Protein AF-A0A014KXH2-F1 (afdb_monomer)

Radius of gyration: 29.81 Å; Cα contacts (8 Å, |Δi|>4): 129; chains: 1; bounding box: 100×45×82 Å

Mean predicted aligned error: 12.91 Å

pLDDT: mean 76.02, std 17.18, range [39.69, 95.88]

Secondary structure (DSSP, 8-state):
-TTSTTGGG--HHHHHHHTT--HHHHHHH-SSHHHHHHHHHHHHHHHHHHHHHHHHHTTTTS-HHHHHHHHHHHHHHHHHHHTHHHHHHSS--HHHHHHHHHHHIIIIIHHHHHHHHHHHHTTS--S-HHHHHHHHHHHHHHHHTSSHHHHTT--HHHHHHHHHHHHHHHHHHHHHHHHHHHHHHHTSPPPPPTTSTTSSSSSS-----

Nearest PDB structures (foldseek):
  6hs0-assembly1_A  TM=7.723E-01  e=7.340E-03  Mycobacterium tuberculosis H37Rv
  5d1r-assembly1_B  TM=6.710E-01  e=1.028E-02  Mycobacterium tuberculosis CDC1551
  4x1e-assembly1_B  TM=5.581E-01  e=1.438E-02  Escherichia coli CFT073
  3lwj-assembly1_A-2  TM=6.416E-01  e=2.560E-02  Syntrophomonas wolfei subsp. wolfei str. Goettingen G311
  6mj1-assembly1_A-2  TM=6.405E-01  e=5.264E-02  Bacillus subtilis subsp. subtilis str. 168

Foldseek 3Di:
DCQPPPNVPCDLVNVCVVVVHDSVVVCVVAVDPVSVVLVVVVVLLVVLLVQLVVQLVVCVPPQLLVSLLSSLLSLVVSCVVSNLLCLCQDPDDPVVNVSSVVSCCVRRLVVQLVSLVVCVVVLQFPDDSVVLSVQLVVQLVDLSNDCVCVVVVHDPSRSSSVSSCVSSVVGRVVSVVVVVVVVVVVPDDDDPDPPPPPPPPPPPDDDDD

Structure (mmCIF, N/CA/C/O backbone):
data_AF-A0A014KXH2-F1
#
_entry.id   AF-A0A014KXH2-F1
#
loop_
_atom_site.group_PDB
_atom_site.id
_atom_site.type_symbol
_atom_site.label_atom_id
_atom_site.label_alt_id
_atom_site.label_comp_id
_atom_site.label_asym_id
_atom_site.label_entity_id
_atom_site.label_seq_id
_atom_site.pdbx_PDB_ins_code
_atom_site.Cartn_x
_atom_site.Cartn_y
_atom_site.Cartn_z
_atom_site.occupancy
_atom_site.B_iso_or_equiv
_atom_site.auth_seq_id
_atom_site.auth_comp_id
_atom_site.auth_asym_id
_atom_site.auth_atom_id
_atom_site.pdbx_PDB_model_num
ATOM 1 N N . MET A 1 1 ? -6.967 11.312 12.713 1.00 46.06 1 MET A N 1
ATOM 2 C CA . MET A 1 1 ? -7.347 11.457 14.136 1.00 46.06 1 MET A CA 1
ATOM 3 C C . MET A 1 1 ? -7.180 10.152 14.926 1.00 46.06 1 MET A C 1
ATOM 5 O O . MET A 1 1 ? -6.508 10.192 15.941 1.00 46.06 1 MET A O 1
ATOM 9 N N . PHE A 1 2 ? -7.653 8.987 14.449 1.00 47.97 2 PHE A N 1
ATOM 10 C CA . PHE A 1 2 ? -7.522 7.696 15.170 1.00 47.97 2 PHE A CA 1
ATOM 11 C C . PHE A 1 2 ? -6.157 6.988 15.096 1.00 47.97 2 PHE A C 1
ATOM 13 O O . PHE A 1 2 ? -5.882 6.136 15.932 1.00 47.97 2 PHE A O 1
ATOM 20 N N . LEU A 1 3 ? -5.304 7.321 14.124 1.00 51.16 3 LEU A N 1
ATOM 21 C CA . LEU A 1 3 ? -4.047 6.600 13.847 1.00 51.16 3 LEU A CA 1
ATOM 22 C C . LEU A 1 3 ? -2.796 7.483 13.970 1.00 51.16 3 LEU A C 1
ATOM 24 O O . LEU A 1 3 ? -1.710 7.103 13.548 1.00 51.16 3 LEU A O 1
ATOM 28 N N . ALA A 1 4 ? -2.946 8.676 14.551 1.00 44.00 4 ALA A N 1
ATOM 29 C CA . ALA A 1 4 ? -1.809 9.537 14.852 1.00 44.00 4 ALA A CA 1
ATOM 30 C C . ALA A 1 4 ? -0.936 8.909 15.962 1.00 44.00 4 ALA A C 1
ATOM 32 O O . ALA A 1 4 ? -1.464 8.164 16.799 1.00 44.00 4 ALA A O 1
ATOM 33 N N . PRO A 1 5 ? 0.374 9.221 16.014 1.00 39.69 5 PRO A N 1
ATOM 34 C CA . PRO A 1 5 ? 1.250 8.759 17.087 1.00 39.69 5 PRO A CA 1
ATOM 35 C C . PRO A 1 5 ? 0.636 9.086 18.459 1.00 39.69 5 PRO A C 1
ATOM 37 O O . PRO A 1 5 ? 0.353 10.245 18.751 1.00 39.69 5 PRO A O 1
ATOM 40 N N . GLY A 1 6 ? 0.382 8.064 19.287 1.00 44.19 6 GLY A N 1
ATOM 41 C CA . GLY A 1 6 ? -0.255 8.223 20.607 1.00 44.19 6 GLY A CA 1
ATOM 42 C C . GLY A 1 6 ? -1.741 7.833 20.704 1.00 44.19 6 GLY A C 1
ATOM 43 O O . GLY A 1 6 ? -2.348 8.022 21.759 1.00 44.19 6 GLY A O 1
ATOM 44 N N . SER A 1 7 ? -2.327 7.222 19.666 1.00 48.81 7 SER A N 1
ATOM 45 C CA . SER A 1 7 ? -3.720 6.722 19.637 1.00 48.81 7 SER A CA 1
ATOM 46 C C . SER A 1 7 ? -4.078 5.642 20.672 1.00 48.81 7 SER A C 1
ATOM 48 O O . SER A 1 7 ? -5.254 5.300 20.839 1.00 48.81 7 SER A O 1
ATOM 50 N N . GLY A 1 8 ? -3.107 5.179 21.468 1.00 52.00 8 GLY A N 1
ATOM 51 C CA . GLY A 1 8 ? -3.364 4.437 22.706 1.00 52.00 8 GLY A CA 1
ATOM 52 C C . GLY A 1 8 ? -4.300 5.166 23.687 1.00 52.00 8 GLY A C 1
ATOM 53 O O . GLY A 1 8 ? -4.821 4.536 24.599 1.00 52.00 8 GLY A O 1
ATOM 54 N N . ARG A 1 9 ? -4.564 6.466 23.482 1.00 53.38 9 ARG A N 1
ATOM 55 C CA . ARG A 1 9 ? -5.405 7.300 24.351 1.00 53.38 9 ARG A CA 1
ATOM 56 C C . ARG A 1 9 ? -6.873 7.469 23.952 1.00 53.38 9 ARG A C 1
ATOM 58 O O . ARG A 1 9 ? -7.610 8.011 24.763 1.00 53.38 9 ARG A O 1
ATOM 65 N N . VAL A 1 10 ? -7.326 7.027 22.773 1.00 61.50 10 VAL A N 1
ATOM 66 C CA . VAL A 1 10 ? -8.753 7.182 22.412 1.00 61.50 10 VAL A CA 1
ATOM 67 C C . VAL A 1 10 ? -9.554 6.003 22.962 1.00 61.50 10 VAL A C 1
ATOM 69 O O . VAL A 1 10 ? -9.369 4.859 22.527 1.00 61.50 10 VAL A O 1
ATOM 72 N N . SER A 1 11 ? -10.405 6.264 23.954 1.00 75.88 11 SER A N 1
ATOM 73 C CA . SER A 1 11 ? -11.300 5.262 24.535 1.00 75.88 11 SER A CA 1
ATOM 74 C C . SER A 1 11 ? -12.614 5.156 23.750 1.00 75.88 11 SER A C 1
ATOM 76 O O . SER A 1 11 ? -12.989 6.050 22.992 1.00 75.88 11 SER A O 1
ATOM 78 N N . MET A 1 12 ? -13.354 4.064 23.955 1.00 80.94 12 MET A N 1
ATOM 79 C CA . MET A 1 12 ? -14.714 3.930 23.411 1.00 80.94 12 MET A CA 1
ATOM 80 C C . MET A 1 12 ? -15.672 4.994 23.979 1.00 80.94 12 MET A C 1
ATOM 82 O O . MET A 1 12 ? -16.670 5.314 23.339 1.00 80.94 12 MET A O 1
ATOM 86 N N . ASP A 1 13 ? -15.373 5.543 25.161 1.00 80.31 13 ASP A N 1
ATOM 87 C CA . ASP A 1 13 ? -16.153 6.623 25.776 1.00 80.31 13 ASP A CA 1
ATOM 88 C C . ASP A 1 13 ? -15.889 7.971 25.095 1.00 80.31 13 ASP A C 1
ATOM 90 O O . ASP A 1 13 ? -16.823 8.734 24.847 1.00 80.31 13 ASP A O 1
ATOM 94 N N . ASP A 1 14 ? -14.637 8.237 24.714 1.00 78.94 14 ASP A N 1
ATOM 95 C CA . ASP A 1 14 ? -14.284 9.422 23.925 1.00 78.94 14 ASP A CA 1
ATOM 96 C C . ASP A 1 14 ? -14.964 9.394 22.562 1.00 78.94 14 ASP A C 1
ATOM 98 O O . ASP A 1 14 ? -15.549 10.389 22.142 1.00 78.94 14 ASP A O 1
ATOM 102 N N . LEU A 1 15 ? -14.971 8.224 21.924 1.00 78.12 15 LEU A N 1
ATOM 103 C CA . LEU A 1 15 ? -15.638 8.013 20.647 1.00 78.12 15 LEU A CA 1
ATOM 104 C C . LEU A 1 15 ? -17.156 8.221 20.739 1.00 78.12 15 LEU A C 1
ATOM 106 O O . LEU A 1 15 ? -17.743 8.876 19.883 1.00 78.12 15 LEU A O 1
ATOM 110 N N . ALA A 1 16 ? -17.799 7.678 21.775 1.00 84.38 16 ALA A N 1
ATOM 111 C CA . ALA A 1 16 ? -19.227 7.866 22.023 1.00 84.38 16 ALA A CA 1
ATOM 112 C C . ALA A 1 16 ? -19.581 9.354 22.163 1.00 84.38 16 ALA A C 1
ATOM 114 O O . ALA A 1 16 ? -20.515 9.843 21.526 1.00 84.38 16 ALA A O 1
ATOM 115 N N . ARG A 1 17 ? -18.777 10.083 22.942 1.00 82.81 17 ARG A N 1
ATOM 116 C CA . ARG A 1 17 ? -18.925 11.523 23.157 1.00 82.81 17 ARG A CA 1
ATOM 117 C C . ARG A 1 17 ? -18.720 12.330 21.876 1.00 82.81 17 ARG A C 1
ATOM 119 O O . ARG A 1 17 ? -19.510 13.227 21.609 1.00 82.81 17 ARG A O 1
ATOM 126 N N . GLU A 1 18 ? -17.701 12.007 21.086 1.00 80.88 18 GLU A N 1
ATOM 127 C CA . GLU A 1 18 ? -17.395 12.705 19.832 1.00 80.88 18 GLU A CA 1
ATOM 128 C C . GLU A 1 18 ? -18.460 12.462 18.753 1.00 80.88 18 GLU A C 1
ATOM 130 O O . GLU A 1 18 ? -18.856 13.388 18.050 1.00 80.88 18 GLU A O 1
ATOM 135 N N . LEU A 1 19 ? -18.982 11.236 18.659 1.00 82.50 19 LEU A N 1
ATOM 136 C CA . LEU A 1 19 ? -20.034 10.877 17.703 1.00 82.50 19 LEU A CA 1
ATOM 137 C C . LEU A 1 19 ? -21.444 11.291 18.158 1.00 82.50 19 LEU A C 1
ATOM 139 O O . LEU A 1 19 ? -22.401 11.089 17.411 1.00 82.50 19 LEU A O 1
ATOM 143 N N . GLY A 1 20 ? -21.604 11.808 19.383 1.00 84.44 20 GLY A N 1
ATOM 144 C CA . GLY A 1 20 ? -22.918 12.081 19.974 1.00 84.44 20 GLY A CA 1
ATOM 145 C C . GLY A 1 20 ? -23.780 10.821 20.136 1.00 84.44 20 GLY A C 1
ATOM 146 O O . GLY A 1 20 ? -25.007 10.892 20.098 1.00 84.44 20 GLY A O 1
ATOM 147 N N . MET A 1 21 ? -23.150 9.651 20.279 1.00 86.88 21 MET A N 1
ATOM 148 C CA . MET A 1 21 ? -23.813 8.349 20.368 1.00 86.88 21 MET A CA 1
ATOM 149 C C . MET A 1 21 ? -23.637 7.726 21.750 1.00 86.88 21 MET A C 1
ATOM 151 O O . MET A 1 21 ? -22.673 7.987 22.460 1.00 86.88 21 MET A O 1
ATOM 155 N N . SER A 1 22 ? -24.542 6.820 22.127 1.00 88.06 22 SER A N 1
ATOM 156 C CA . SER A 1 22 ? -24.307 5.983 23.304 1.00 88.06 22 SER A CA 1
ATOM 157 C C . SER A 1 22 ? -23.231 4.930 23.013 1.00 88.06 22 SER A C 1
ATOM 159 O O . SER A 1 22 ? -23.184 4.360 21.919 1.00 88.06 22 SER A O 1
ATOM 161 N N . LYS A 1 23 ? -22.427 4.578 24.021 1.00 84.12 23 LYS A N 1
ATOM 162 C CA . LYS A 1 23 ? -21.453 3.475 23.933 1.00 84.12 23 LYS A CA 1
ATOM 163 C C . LYS A 1 23 ? -22.113 2.152 23.512 1.00 84.12 23 LYS A C 1
ATOM 165 O O . LYS A 1 23 ? -21.554 1.398 22.723 1.00 84.12 23 LYS A O 1
ATOM 170 N N . LYS A 1 24 ? -23.345 1.904 23.981 1.00 87.00 24 LYS A N 1
ATOM 171 C CA . LYS A 1 24 ? -24.164 0.734 23.611 1.00 87.00 24 LYS A CA 1
ATOM 172 C C . LYS A 1 24 ? -24.476 0.698 22.113 1.00 87.00 24 LYS A C 1
ATOM 174 O O . LYS A 1 24 ? -24.472 -0.376 21.521 1.00 87.00 24 LYS A O 1
ATOM 179 N N . THR A 1 25 ? -24.730 1.855 21.500 1.00 88.06 25 THR A N 1
ATOM 180 C CA . THR A 1 25 ? -24.950 1.959 20.052 1.00 88.06 25 THR A CA 1
ATOM 181 C C . THR A 1 25 ? -23.706 1.518 19.294 1.00 88.06 25 THR A C 1
ATOM 183 O O . THR A 1 25 ? -23.824 0.730 18.365 1.00 88.06 25 THR A O 1
ATOM 186 N N . ILE A 1 26 ? -22.522 1.965 19.720 1.00 85.44 26 ILE A N 1
ATOM 187 C CA . ILE A 1 26 ? -21.254 1.603 19.074 1.00 85.44 26 ILE A CA 1
ATOM 188 C C . ILE A 1 26 ? -20.988 0.101 19.222 1.00 85.44 26 ILE A C 1
ATOM 190 O O . ILE A 1 26 ? -20.741 -0.563 18.220 1.00 85.44 26 ILE A O 1
ATOM 194 N N . TYR A 1 27 ? -21.142 -0.454 20.430 1.00 88.25 27 TYR A N 1
ATOM 195 C CA . TYR A 1 27 ? -20.944 -1.889 20.672 1.00 88.25 27 TYR A CA 1
ATOM 196 C C . TYR A 1 27 ? -21.907 -2.801 19.907 1.00 88.25 27 TYR A C 1
ATOM 198 O O . TYR A 1 27 ? -21.587 -3.960 19.662 1.00 88.25 27 TYR A O 1
ATOM 206 N N . ARG A 1 28 ? -23.077 -2.293 19.497 1.00 88.88 28 ARG A N 1
ATOM 207 C CA . ARG A 1 28 ? -24.005 -3.042 18.638 1.00 88.88 28 ARG A CA 1
ATOM 208 C C . ARG A 1 28 ? -23.426 -3.301 17.244 1.00 88.88 28 ARG A C 1
ATOM 210 O O . ARG A 1 28 ? -23.772 -4.307 16.639 1.00 88.88 28 ARG A O 1
ATOM 217 N N . TYR A 1 29 ? -22.600 -2.388 16.735 1.00 87.50 29 TYR A N 1
ATOM 218 C CA . TYR A 1 29 ? -21.965 -2.513 15.419 1.00 87.50 29 TYR A CA 1
ATOM 219 C C . TYR A 1 29 ? -20.546 -3.076 15.508 1.00 87.50 29 TYR A C 1
ATOM 221 O O . TYR A 1 29 ? -20.130 -3.813 14.621 1.00 87.50 29 TYR A O 1
ATOM 229 N N . PHE A 1 30 ? -19.822 -2.749 16.578 1.00 89.50 30 PHE A N 1
ATOM 230 C CA . PHE A 1 30 ? -18.430 -3.133 16.778 1.00 89.50 30 PHE A CA 1
ATOM 231 C C . PHE A 1 30 ? -18.259 -3.706 18.186 1.00 89.50 30 PHE A C 1
ATOM 233 O O . PHE A 1 30 ? -18.171 -2.930 19.141 1.00 89.50 30 PHE A O 1
ATOM 240 N N . PRO A 1 31 ? -18.246 -5.042 18.347 1.00 85.31 31 PRO A N 1
ATOM 241 C CA . PRO A 1 31 ? -18.253 -5.686 19.663 1.00 85.31 31 PRO A CA 1
ATOM 242 C C . PRO A 1 31 ? -17.038 -5.319 20.525 1.00 85.31 31 PRO A C 1
ATOM 244 O O . PRO A 1 31 ? -17.115 -5.355 21.752 1.00 85.31 31 PRO A O 1
ATOM 247 N N . ASP A 1 32 ? -15.938 -4.905 19.900 1.00 84.31 32 ASP A N 1
ATOM 248 C CA . ASP A 1 32 ? -14.725 -4.463 20.574 1.00 84.31 32 ASP A CA 1
ATOM 249 C C . ASP A 1 32 ? -14.001 -3.346 19.796 1.00 84.31 32 ASP A C 1
ATOM 251 O O . ASP A 1 32 ? -14.309 -3.034 18.641 1.00 84.31 32 ASP A O 1
ATOM 255 N N . LYS A 1 33 ? -13.015 -2.720 20.449 1.00 79.56 33 LYS A N 1
ATOM 256 C CA . LYS A 1 33 ? -12.218 -1.632 19.863 1.00 79.56 33 LYS A CA 1
ATOM 257 C C . LYS A 1 33 ? -11.422 -2.096 18.635 1.00 79.56 33 LYS A C 1
ATOM 259 O O . LYS A 1 33 ? -11.199 -1.289 17.735 1.00 79.56 33 LYS A O 1
ATOM 264 N N . HIS A 1 34 ? -11.001 -3.359 18.580 1.00 82.94 34 HIS A N 1
ATOM 265 C CA . HIS A 1 34 ? -10.248 -3.900 17.448 1.00 82.94 34 HIS A CA 1
ATOM 266 C C . HIS A 1 34 ? -11.105 -4.002 16.200 1.00 82.94 34 HIS A C 1
ATOM 268 O O . HIS A 1 34 ? -10.674 -3.534 15.156 1.00 82.94 34 HIS A O 1
ATOM 274 N N . SER A 1 35 ? -12.319 -4.536 16.312 1.00 87.31 35 SER A N 1
ATOM 275 C CA . SER A 1 35 ? -13.274 -4.656 15.208 1.00 87.31 35 SER A CA 1
ATOM 276 C C . SER A 1 35 ? -13.609 -3.293 14.599 1.00 87.31 35 SER A C 1
ATOM 278 O O . SER A 1 35 ? -13.651 -3.147 13.379 1.00 87.31 35 SER A O 1
ATOM 280 N N . LEU A 1 36 ? -13.744 -2.262 15.439 1.00 87.25 36 LEU A N 1
ATOM 281 C CA . LEU A 1 36 ? -13.901 -0.886 14.984 1.00 87.25 36 LEU A CA 1
ATOM 282 C C . LEU A 1 36 ? -12.657 -0.387 14.235 1.00 87.25 36 LEU A C 1
ATOM 284 O O . LEU A 1 36 ? -12.776 0.170 13.146 1.00 87.25 36 LEU A O 1
ATOM 288 N N . LEU A 1 37 ? -11.467 -0.548 14.820 1.00 85.06 37 LEU A N 1
ATOM 289 C CA . LEU A 1 37 ? -10.221 -0.068 14.215 1.00 85.06 37 LEU A CA 1
ATOM 290 C C . LEU A 1 37 ? -9.906 -0.795 12.902 1.00 85.06 37 LEU A C 1
ATOM 292 O O . LEU A 1 37 ? -9.492 -0.143 11.948 1.00 85.06 37 LEU A O 1
ATOM 296 N N . ALA A 1 38 ? -10.158 -2.102 12.833 1.00 88.25 38 ALA A N 1
ATOM 297 C CA . ALA A 1 38 ? -10.046 -2.897 11.617 1.00 88.25 38 ALA A CA 1
ATOM 298 C C . ALA A 1 38 ? -10.999 -2.375 10.533 1.00 88.25 38 ALA A C 1
ATOM 300 O O . ALA A 1 38 ? -10.548 -2.075 9.435 1.00 88.25 38 ALA A O 1
ATOM 301 N N . ALA A 1 39 ? -12.272 -2.124 10.860 1.00 90.75 39 ALA A N 1
ATOM 302 C CA . ALA A 1 39 ? -13.231 -1.568 9.903 1.00 90.75 39 ALA A CA 1
ATOM 303 C C . ALA A 1 39 ? -12.843 -0.161 9.404 1.00 90.75 39 ALA A C 1
ATOM 305 O O . ALA A 1 39 ? -13.053 0.180 8.237 1.00 90.75 39 ALA A O 1
ATOM 306 N N . VAL A 1 40 ? -12.259 0.672 10.273 1.00 90.00 40 VAL A N 1
ATOM 307 C CA . VAL A 1 40 ? -11.713 1.979 9.877 1.00 90.00 40 VAL A CA 1
ATOM 308 C C . VAL A 1 40 ? -10.530 1.805 8.924 1.00 90.00 40 VAL A C 1
ATOM 310 O O . VAL A 1 40 ? -10.489 2.479 7.893 1.00 90.00 40 VAL A O 1
ATOM 313 N N . LEU A 1 41 ? -9.598 0.902 9.243 1.00 90.38 41 LEU A N 1
ATOM 314 C CA . LEU A 1 41 ? -8.460 0.582 8.383 1.00 90.38 41 LEU A CA 1
ATOM 315 C C . LEU A 1 41 ? -8.926 0.040 7.032 1.00 90.38 41 LEU A C 1
ATOM 317 O O . LEU A 1 41 ? -8.454 0.518 6.009 1.00 90.38 41 LEU A O 1
ATOM 321 N N . ASP A 1 42 ? -9.897 -0.870 7.000 1.00 94.06 42 ASP A N 1
ATOM 322 C CA . ASP A 1 42 ? -10.442 -1.431 5.760 1.00 94.06 42 ASP A CA 1
ATOM 323 C C . ASP A 1 42 ? -11.011 -0.343 4.856 1.00 94.06 42 ASP A C 1
ATOM 325 O O . ASP A 1 42 ? -10.688 -0.274 3.670 1.00 94.06 42 ASP A O 1
ATOM 329 N N . ARG A 1 43 ? -11.787 0.585 5.428 1.00 94.06 43 ARG A N 1
ATOM 330 C CA . ARG A 1 43 ? -12.302 1.739 4.685 1.00 94.06 43 ARG A CA 1
ATOM 331 C C . ARG A 1 43 ? -11.181 2.635 4.157 1.00 94.06 43 ARG A C 1
ATOM 333 O O . ARG A 1 43 ? -11.309 3.194 3.067 1.00 94.06 43 ARG A O 1
ATOM 340 N N . GLN A 1 44 ? -10.111 2.818 4.927 1.00 93.94 44 GLN A N 1
ATOM 341 C CA . GLN A 1 44 ? -8.955 3.597 4.496 1.00 93.94 44 GLN A CA 1
ATOM 342 C C . GLN A 1 44 ? -8.195 2.893 3.371 1.00 93.94 44 GLN A C 1
ATOM 344 O O . GLN A 1 44 ? -7.925 3.532 2.359 1.00 93.94 44 GLN A O 1
ATOM 349 N N . PHE A 1 45 ? -7.932 1.593 3.493 1.00 95.38 45 PHE A N 1
ATOM 350 C CA . PHE A 1 45 ? -7.299 0.789 2.449 1.00 95.38 45 PHE A CA 1
ATOM 351 C C . PHE A 1 45 ? -8.130 0.754 1.164 1.00 95.38 45 PHE A C 1
ATOM 353 O O . PHE A 1 45 ? -7.557 0.897 0.095 1.00 95.38 45 PHE A O 1
ATOM 360 N N . ALA A 1 46 ? -9.461 0.685 1.243 1.00 95.88 46 ALA A N 1
ATOM 361 C CA . ALA A 1 46 ? -10.330 0.794 0.066 1.00 95.88 46 ALA A CA 1
ATOM 362 C C . ALA A 1 46 ? -10.267 2.181 -0.614 1.00 95.88 46 ALA A C 1
ATOM 364 O O . ALA A 1 46 ? -10.610 2.341 -1.784 1.00 95.88 46 ALA A O 1
ATOM 365 N N . ALA A 1 47 ? -9.873 3.233 0.111 1.00 94.69 47 ALA A N 1
ATOM 366 C CA . ALA A 1 47 ? -9.571 4.527 -0.500 1.00 94.69 47 ALA A CA 1
ATOM 367 C C . ALA A 1 47 ? -8.168 4.546 -1.123 1.00 94.69 47 ALA A C 1
ATOM 369 O O . ALA A 1 47 ? -8.011 5.118 -2.195 1.00 94.69 47 ALA A O 1
ATOM 370 N N . VAL A 1 48 ? -7.184 3.909 -0.479 1.00 94.44 48 VAL A N 1
ATOM 371 C CA . VAL A 1 48 ? -5.832 3.739 -1.035 1.00 94.44 48 VAL A CA 1
ATOM 372 C C . VAL A 1 48 ? -5.888 2.979 -2.357 1.00 94.44 48 VAL A C 1
ATOM 374 O O . VAL A 1 48 ? -5.364 3.465 -3.348 1.00 94.44 48 VAL A O 1
ATOM 377 N N . GLU A 1 49 ? -6.578 1.842 -2.387 1.00 95.25 49 GLU A N 1
ATOM 378 C CA . GLU A 1 49 ? -6.751 0.990 -3.567 1.00 95.25 49 GLU A CA 1
ATOM 379 C C . GLU A 1 49 ? -7.271 1.786 -4.770 1.00 95.25 49 GLU A C 1
ATOM 381 O O . GLU A 1 49 ? -6.594 1.864 -5.790 1.00 95.25 49 GLU A O 1
ATOM 386 N N . ARG A 1 50 ? -8.372 2.531 -4.598 1.00 94.44 50 ARG A N 1
ATOM 387 C CA . ARG A 1 50 ? -8.920 3.410 -5.648 1.00 94.44 50 ARG A CA 1
ATOM 388 C C . ARG A 1 50 ? -7.945 4.493 -6.115 1.00 94.44 50 ARG A C 1
ATOM 390 O O . ARG A 1 50 ? -7.911 4.827 -7.296 1.00 94.44 50 ARG A O 1
ATOM 397 N N . THR A 1 51 ? -7.161 5.070 -5.204 1.00 93.19 51 THR A N 1
ATOM 398 C CA . THR A 1 51 ? -6.136 6.064 -5.565 1.00 93.19 51 THR A CA 1
ATOM 399 C C . THR A 1 51 ? -5.029 5.431 -6.407 1.00 93.19 51 THR A C 1
ATOM 401 O O . THR A 1 51 ? -4.565 6.042 -7.370 1.00 93.19 51 THR A O 1
ATOM 404 N N . LEU A 1 52 ? -4.606 4.212 -6.064 1.00 92.19 52 LEU A N 1
ATOM 405 C CA . LEU A 1 52 ? -3.570 3.489 -6.800 1.00 92.19 52 LEU A CA 1
ATOM 406 C C . LEU A 1 52 ? -4.059 3.019 -8.170 1.00 92.19 52 LEU A C 1
ATOM 408 O O . LEU A 1 52 ? -3.302 3.110 -9.135 1.00 92.19 52 LEU A O 1
ATOM 412 N N . GLU A 1 53 ? -5.312 2.583 -8.276 1.00 91.31 53 GLU A N 1
ATOM 413 C CA . GLU A 1 53 ? -5.960 2.260 -9.551 1.00 91.31 53 GLU A CA 1
ATOM 414 C C . GLU A 1 53 ? -5.987 3.478 -10.479 1.00 91.31 53 GLU A C 1
ATOM 416 O O . GLU A 1 53 ? -5.456 3.416 -11.587 1.00 91.31 53 GLU A O 1
ATOM 421 N N . ALA A 1 54 ? -6.471 4.626 -9.995 1.00 89.38 54 ALA A N 1
ATOM 422 C CA . ALA A 1 54 ? -6.486 5.863 -10.777 1.00 89.38 54 ALA A CA 1
ATOM 423 C C . ALA A 1 54 ? -5.068 6.312 -11.193 1.00 89.38 54 ALA A C 1
ATOM 425 O O . ALA A 1 54 ? -4.838 6.768 -12.316 1.00 89.38 54 ALA A O 1
ATOM 426 N N . ALA A 1 55 ? -4.076 6.161 -10.310 1.00 85.56 55 ALA A N 1
ATOM 427 C CA . ALA A 1 55 ? -2.683 6.450 -10.645 1.00 85.56 55 ALA A CA 1
ATOM 428 C C . ALA A 1 55 ? -2.138 5.502 -11.732 1.00 85.56 55 ALA A C 1
ATOM 430 O O . ALA A 1 55 ? -1.380 5.935 -12.604 1.00 85.56 55 ALA A O 1
ATOM 431 N N . ALA A 1 56 ? -2.536 4.228 -11.717 1.00 85.75 56 ALA A N 1
ATOM 432 C CA . ALA A 1 56 ? -2.153 3.261 -12.740 1.00 85.75 56 ALA A CA 1
ATOM 433 C C . ALA A 1 56 ? -2.755 3.615 -14.111 1.00 85.75 56 ALA A C 1
ATOM 435 O O . ALA A 1 56 ? -2.028 3.620 -15.102 1.00 85.75 56 ALA A O 1
ATOM 436 N N . GLU A 1 57 ? -4.032 4.001 -14.162 1.00 87.38 57 GLU A N 1
ATOM 437 C CA . GLU A 1 57 ? -4.713 4.424 -15.397 1.00 87.38 57 GLU A CA 1
ATOM 438 C C . GLU A 1 57 ? -4.034 5.647 -16.032 1.00 87.38 57 GLU A C 1
ATOM 440 O O . GLU A 1 57 ? -3.699 5.655 -17.215 1.00 87.38 57 GLU A O 1
ATOM 445 N N . THR A 1 58 ? -3.720 6.673 -15.233 1.00 85.94 58 THR A N 1
ATOM 446 C CA . THR A 1 58 ? -3.060 7.897 -15.739 1.00 85.94 58 THR A CA 1
ATOM 447 C C . THR A 1 58 ? -1.631 7.677 -16.244 1.00 85.94 58 THR A C 1
ATOM 449 O O . THR A 1 58 ? -1.049 8.559 -16.881 1.00 85.94 58 THR A O 1
ATOM 452 N N . THR A 1 59 ? -1.032 6.523 -15.944 1.00 86.06 59 THR A N 1
ATOM 453 C CA . THR A 1 59 ? 0.356 6.203 -16.289 1.00 86.06 59 THR A CA 1
ATOM 454 C C . THR A 1 59 ? 0.476 5.073 -17.299 1.00 86.06 59 THR A C 1
ATOM 456 O O . THR A 1 59 ? 1.593 4.716 -17.655 1.00 86.06 59 THR A O 1
ATOM 459 N N . GLU A 1 60 ? -0.632 4.546 -17.819 1.00 83.88 60 GLU A N 1
ATOM 460 C CA . GLU A 1 60 ? -0.635 3.378 -18.703 1.00 83.88 60 GLU A CA 1
ATOM 461 C C . GLU A 1 60 ? 0.255 3.556 -19.947 1.00 83.88 60 GLU A C 1
ATOM 463 O O . GLU A 1 60 ? 1.011 2.653 -20.299 1.00 83.88 60 GLU A O 1
ATOM 468 N N . ALA A 1 61 ? 0.256 4.753 -20.543 1.00 88.00 61 ALA A N 1
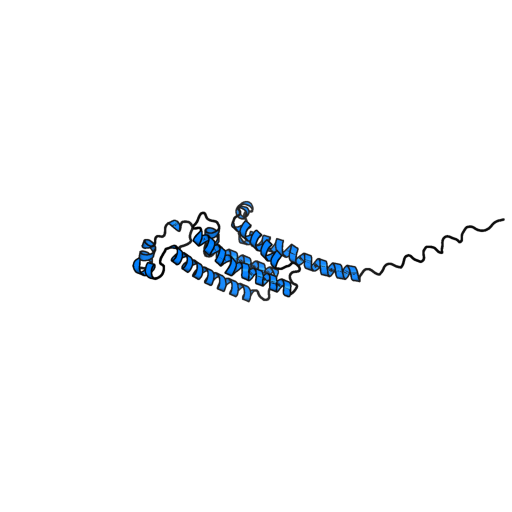ATOM 469 C CA . ALA A 1 61 ? 1.080 5.092 -21.708 1.00 88.00 61 ALA A CA 1
ATOM 470 C C . ALA A 1 61 ? 2.564 5.382 -21.385 1.00 88.00 61 ALA A C 1
ATOM 472 O O . ALA A 1 61 ? 3.352 5.663 -22.288 1.00 88.00 61 ALA A O 1
ATOM 473 N N . GLN A 1 62 ? 2.957 5.376 -20.109 1.00 88.75 62 GLN A N 1
ATOM 474 C CA . GLN A 1 62 ? 4.330 5.666 -19.693 1.00 88.75 62 GLN A CA 1
ATOM 475 C C . GLN A 1 62 ? 5.229 4.426 -19.822 1.00 88.75 62 GLN A C 1
ATOM 477 O O . GLN A 1 62 ? 4.750 3.292 -19.728 1.00 88.75 62 GLN A O 1
ATOM 482 N N . PRO A 1 63 ? 6.557 4.613 -19.954 1.00 87.75 63 PRO A N 1
ATOM 483 C CA . PRO A 1 63 ? 7.503 3.507 -19.894 1.00 87.75 63 PRO A CA 1
ATOM 484 C C . PRO A 1 63 ? 7.337 2.670 -18.620 1.00 87.75 63 PRO A C 1
ATOM 486 O O . PRO A 1 63 ? 7.053 3.199 -17.544 1.00 87.75 63 PRO A O 1
ATOM 489 N N . PHE A 1 64 ? 7.579 1.361 -18.727 1.00 87.00 64 PHE A N 1
ATOM 490 C CA . PHE A 1 64 ? 7.360 0.401 -17.641 1.00 87.00 64 PHE A CA 1
ATOM 491 C C . PHE A 1 64 ? 7.987 0.822 -16.298 1.00 87.00 64 PHE A C 1
ATOM 493 O O . PHE A 1 64 ? 7.316 0.829 -15.268 1.00 87.00 64 PHE A O 1
ATOM 500 N N . HIS A 1 65 ? 9.252 1.249 -16.313 1.00 81.56 65 HIS A N 1
ATOM 501 C CA . HIS A 1 65 ? 9.952 1.692 -15.104 1.00 81.56 65 HIS A CA 1
ATOM 502 C C . HIS A 1 65 ? 9.291 2.907 -14.438 1.00 81.56 65 HIS A C 1
ATOM 504 O O . HIS A 1 65 ? 9.206 2.965 -13.213 1.00 81.56 65 HIS A O 1
ATOM 510 N N . VAL A 1 66 ? 8.749 3.840 -15.229 1.00 85.38 66 VAL A N 1
ATOM 511 C CA . VAL A 1 66 ? 8.017 5.011 -14.722 1.00 85.38 66 VAL A CA 1
ATOM 512 C C . VAL A 1 66 ? 6.711 4.581 -14.060 1.00 85.38 66 VAL A C 1
ATOM 514 O O . VAL A 1 66 ? 6.351 5.122 -13.015 1.00 85.38 66 VAL A O 1
ATOM 517 N N . ARG A 1 67 ? 6.010 3.590 -14.627 1.00 90.00 67 ARG A N 1
ATOM 518 C CA . ARG A 1 67 ? 4.776 3.032 -14.047 1.00 90.00 67 ARG A CA 1
ATOM 519 C C . ARG A 1 67 ? 5.041 2.416 -12.673 1.00 90.00 67 ARG A C 1
ATOM 521 O O . ARG A 1 67 ? 4.367 2.776 -11.712 1.00 90.00 67 ARG A O 1
ATOM 528 N N . VAL A 1 68 ? 6.068 1.567 -12.562 1.00 88.50 68 VAL A N 1
ATOM 529 C CA . VAL A 1 68 ? 6.481 0.946 -11.287 1.00 88.50 68 VAL A CA 1
ATOM 530 C C . VAL A 1 68 ? 6.877 2.008 -10.261 1.00 88.50 68 VAL A C 1
ATOM 532 O O . VAL A 1 68 ? 6.397 1.989 -9.128 1.00 88.50 68 VAL A O 1
ATOM 535 N N . GLN A 1 69 ? 7.709 2.972 -10.662 1.00 85.19 69 GLN A N 1
ATOM 536 C CA . GLN A 1 69 ? 8.162 4.052 -9.787 1.00 85.19 69 GLN A CA 1
ATOM 537 C C . GLN A 1 69 ? 6.986 4.872 -9.243 1.00 85.19 69 GLN A C 1
ATOM 539 O O . GLN A 1 69 ? 6.899 5.115 -8.039 1.00 85.19 69 GLN A O 1
ATOM 544 N N . ARG A 1 70 ? 6.061 5.289 -10.116 1.00 88.38 70 ARG A N 1
ATOM 545 C CA . ARG A 1 70 ? 4.889 6.077 -9.716 1.00 88.38 70 ARG A CA 1
ATOM 546 C C . ARG A 1 70 ? 3.955 5.292 -8.806 1.00 88.38 70 ARG A C 1
ATOM 548 O O . ARG A 1 70 ? 3.496 5.854 -7.815 1.00 88.38 70 ARG A O 1
ATOM 555 N N . PHE A 1 71 ? 3.726 4.012 -9.100 1.00 91.31 71 PHE A N 1
ATOM 556 C CA . PHE A 1 71 ? 2.932 3.135 -8.244 1.00 91.31 71 PHE A CA 1
ATOM 557 C C . PHE A 1 71 ? 3.523 3.049 -6.831 1.00 91.31 71 PHE A C 1
ATOM 559 O O . PHE A 1 71 ? 2.818 3.298 -5.856 1.00 91.31 71 PHE A O 1
ATOM 566 N N . LEU A 1 72 ? 4.827 2.786 -6.706 1.00 87.38 72 LEU A N 1
ATOM 567 C CA . LEU A 1 72 ? 5.485 2.644 -5.404 1.00 87.38 72 LEU A CA 1
ATOM 568 C C . LEU A 1 72 ? 5.538 3.957 -4.610 1.00 87.38 72 LEU A C 1
ATOM 570 O O . LEU A 1 72 ? 5.332 3.944 -3.396 1.00 87.38 72 LEU A O 1
ATOM 574 N N . ILE A 1 73 ? 5.748 5.098 -5.275 1.00 85.62 73 ILE A N 1
ATOM 575 C CA . ILE A 1 73 ? 5.686 6.421 -4.630 1.00 85.62 73 ILE A CA 1
ATOM 576 C C . ILE A 1 73 ? 4.270 6.718 -4.120 1.00 85.62 73 ILE A C 1
ATOM 578 O O . ILE A 1 73 ? 4.109 7.195 -2.991 1.00 85.62 73 ILE A O 1
ATOM 582 N N . ALA A 1 74 ? 3.241 6.433 -4.923 1.00 90.19 74 ALA A N 1
ATOM 583 C CA . ALA A 1 74 ? 1.850 6.623 -4.525 1.00 90.19 74 ALA A CA 1
ATOM 584 C C . ALA A 1 74 ? 1.481 5.702 -3.351 1.00 90.19 74 ALA A C 1
ATOM 586 O O . ALA A 1 74 ? 0.929 6.171 -2.357 1.00 90.19 74 ALA A O 1
ATOM 587 N N . ALA A 1 75 ? 1.876 4.426 -3.415 1.00 90.06 75 ALA A N 1
ATOM 588 C CA . ALA A 1 75 ? 1.676 3.453 -2.346 1.00 90.06 75 ALA A CA 1
ATOM 589 C C . ALA A 1 75 ? 2.335 3.907 -1.037 1.00 90.06 75 ALA A C 1
ATOM 591 O O . ALA A 1 75 ? 1.671 3.976 -0.006 1.00 90.06 75 ALA A O 1
ATOM 592 N N . GLY A 1 76 ? 3.615 4.290 -1.076 1.00 84.31 76 GLY A N 1
ATOM 593 C CA . GLY A 1 76 ? 4.332 4.785 0.101 1.00 84.31 76 GLY A CA 1
ATOM 594 C C . GLY A 1 76 ? 3.670 6.022 0.719 1.00 84.31 76 GLY A C 1
ATOM 595 O O . GLY A 1 76 ? 3.512 6.104 1.939 1.00 84.31 76 GLY A O 1
ATOM 596 N N . THR A 1 77 ? 3.223 6.956 -0.126 1.00 85.62 77 THR A N 1
ATOM 597 C CA . THR A 1 77 ? 2.538 8.188 0.297 1.00 85.62 77 THR A CA 1
ATOM 598 C C . THR A 1 77 ? 1.207 7.883 0.983 1.00 85.62 77 THR A C 1
ATOM 600 O O . THR A 1 77 ? 0.943 8.372 2.084 1.00 85.62 77 THR A O 1
ATOM 603 N N . GLU A 1 78 ? 0.380 7.036 0.372 1.00 89.94 78 GLU A N 1
ATOM 604 C CA . GLU A 1 78 ? -0.930 6.664 0.903 1.00 89.94 78 GLU A CA 1
ATOM 605 C C . GLU A 1 78 ? -0.827 5.841 2.194 1.00 89.94 78 GLU A C 1
ATOM 607 O O . GLU A 1 78 ? -1.544 6.120 3.158 1.00 89.94 78 GLU A O 1
ATOM 612 N N . LEU A 1 79 ? 0.113 4.892 2.268 1.00 86.38 79 LEU A N 1
ATOM 613 C CA . LEU A 1 79 ? 0.382 4.130 3.492 1.00 86.38 79 LEU A CA 1
ATOM 614 C C . LEU A 1 79 ? 0.854 5.036 4.637 1.00 86.38 79 LEU A C 1
ATOM 616 O O . LEU A 1 79 ? 0.426 4.858 5.781 1.00 86.38 79 LEU A O 1
ATOM 620 N N . GLY A 1 80 ? 1.685 6.039 4.338 1.00 82.06 80 GLY A N 1
ATOM 621 C CA . GLY A 1 80 ? 2.082 7.065 5.301 1.00 82.06 80 GLY A CA 1
ATOM 622 C C . GLY A 1 80 ? 0.897 7.910 5.776 1.00 82.06 80 GLY A C 1
ATOM 623 O O . GLY A 1 80 ? 0.748 8.148 6.976 1.00 82.06 80 GLY A O 1
ATOM 624 N N . ARG A 1 81 ? 0.004 8.304 4.858 1.00 85.75 81 ARG A N 1
ATOM 625 C CA . ARG A 1 81 ? -1.193 9.114 5.146 1.00 85.75 81 ARG A CA 1
ATOM 626 C C . ARG A 1 81 ? -2.169 8.413 6.091 1.00 85.75 81 ARG A C 1
ATOM 628 O O . ARG A 1 81 ? -2.767 9.070 6.946 1.00 85.75 81 ARG A O 1
ATOM 635 N N . ILE A 1 82 ? -2.343 7.098 5.949 1.00 86.19 82 ILE A N 1
ATOM 636 C CA . ILE A 1 82 ? -3.237 6.309 6.813 1.00 86.19 82 ILE A CA 1
ATOM 637 C C . ILE A 1 82 ? -2.547 5.811 8.092 1.00 86.19 82 ILE A C 1
ATOM 639 O O . ILE A 1 82 ? -3.207 5.242 8.954 1.00 86.19 82 ILE A 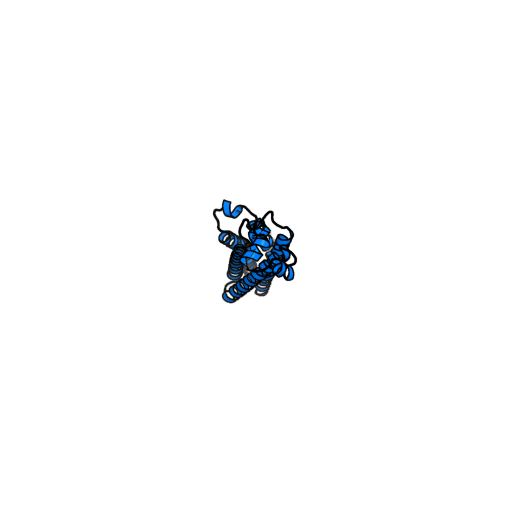O 1
ATOM 643 N N . GLY A 1 83 ? -1.241 6.043 8.252 1.00 80.31 83 GLY A N 1
ATOM 644 C CA . GLY A 1 83 ? -0.481 5.600 9.423 1.00 80.31 83 GLY A CA 1
ATOM 645 C C . GLY A 1 83 ? -0.138 4.104 9.423 1.00 80.31 83 GLY A C 1
ATOM 646 O O . GLY A 1 83 ? 0.206 3.550 10.469 1.00 80.31 83 GLY A O 1
ATOM 647 N N . ALA A 1 84 ? -0.244 3.430 8.273 1.00 83.19 84 ALA A N 1
ATOM 648 C CA . ALA A 1 84 ? -0.007 1.992 8.158 1.00 83.19 84 ALA A CA 1
ATOM 649 C C . ALA A 1 84 ? 1.448 1.627 8.481 1.00 83.19 84 ALA A C 1
ATOM 651 O O . ALA A 1 84 ? 1.688 0.656 9.193 1.00 83.19 84 ALA A O 1
ATOM 652 N N . ALA A 1 85 ? 2.416 2.439 8.043 1.00 73.69 85 ALA A N 1
ATOM 653 C CA . ALA A 1 85 ? 3.832 2.210 8.334 1.00 73.69 85 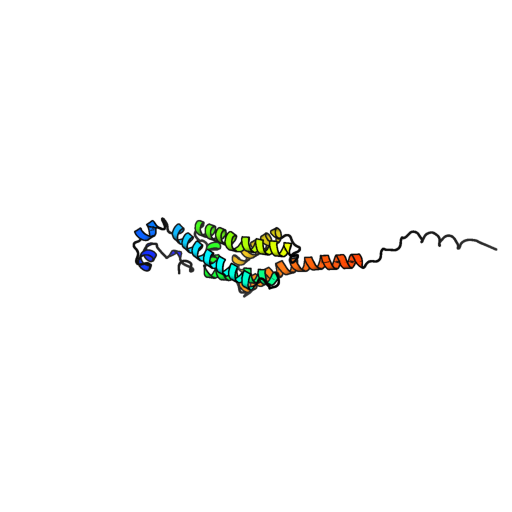ALA A CA 1
ATOM 654 C C . ALA A 1 85 ? 4.118 2.197 9.849 1.00 73.69 85 ALA A C 1
ATOM 656 O O . ALA A 1 85 ? 4.861 1.358 10.350 1.00 73.69 85 ALA A O 1
ATOM 657 N N . GLN A 1 86 ? 3.479 3.085 10.609 1.00 74.00 86 GLN A N 1
ATOM 658 C CA . GLN A 1 86 ? 3.633 3.188 12.058 1.00 74.00 86 GLN A CA 1
ATOM 659 C C . GLN A 1 86 ? 2.972 2.013 12.787 1.00 74.00 86 GLN A C 1
ATOM 661 O O . GLN A 1 86 ? 3.507 1.530 13.783 1.00 74.00 86 GLN A O 1
ATOM 666 N N . LEU A 1 87 ? 1.826 1.534 12.294 1.00 77.12 87 LEU A N 1
ATOM 667 C CA . LEU A 1 87 ? 1.160 0.345 12.832 1.00 77.12 87 LEU A CA 1
ATOM 668 C C . LEU A 1 87 ? 1.939 -0.942 12.534 1.00 77.12 87 LEU A C 1
ATOM 670 O O . LEU A 1 87 ? 1.994 -1.827 13.385 1.00 77.12 87 LEU A O 1
ATOM 674 N N . ALA A 1 88 ? 2.558 -1.027 11.354 1.00 74.62 88 ALA A N 1
ATOM 675 C CA . ALA A 1 88 ? 3.357 -2.174 10.937 1.00 74.62 88 ALA A CA 1
ATOM 676 C C . ALA A 1 88 ? 4.678 -2.287 11.719 1.00 74.62 88 ALA A C 1
ATOM 678 O O . ALA A 1 88 ? 5.111 -3.384 12.057 1.00 74.62 88 ALA A O 1
ATOM 679 N N . THR A 1 89 ? 5.310 -1.153 12.042 1.00 71.38 89 THR A N 1
ATOM 680 C CA . THR A 1 89 ? 6.662 -1.114 12.636 1.00 71.38 89 THR A CA 1
ATOM 681 C C . THR A 1 89 ? 6.692 -0.795 14.134 1.00 71.38 89 THR A C 1
ATOM 683 O O . THR A 1 89 ? 7.719 -0.974 14.793 1.00 71.38 89 THR A O 1
ATOM 686 N N . GLY A 1 90 ? 5.585 -0.316 14.705 1.00 68.31 90 GLY A N 1
ATOM 687 C CA . GLY A 1 90 ? 5.502 0.061 16.114 1.00 68.31 90 GLY A CA 1
ATOM 688 C C . GLY A 1 90 ? 5.424 -1.130 17.077 1.00 68.31 90 GLY A C 1
ATOM 689 O O . GLY A 1 90 ? 5.038 -2.239 16.713 1.00 68.31 90 GLY A O 1
ATOM 690 N N . ARG A 1 91 ? 5.688 -0.880 18.371 1.00 61.41 91 ARG A N 1
ATOM 691 C CA . ARG A 1 91 ? 5.362 -1.811 19.478 1.00 61.41 91 ARG A CA 1
ATOM 692 C C . ARG A 1 91 ? 3.855 -1.793 19.793 1.00 61.41 91 ARG A C 1
ATOM 694 O O . ARG A 1 91 ? 3.454 -1.509 20.919 1.00 61.41 91 ARG A O 1
ATOM 701 N N . GLY A 1 92 ? 3.037 -1.969 18.759 1.00 65.06 92 GLY A N 1
ATOM 702 C CA . GLY A 1 92 ? 1.584 -1.861 18.809 1.00 65.06 92 GLY A CA 1
ATOM 703 C C . GLY A 1 92 ? 0.878 -3.196 19.031 1.00 65.06 92 GLY A C 1
ATOM 704 O O . GLY A 1 92 ? 1.482 -4.214 19.364 1.00 65.06 92 GLY A O 1
ATOM 705 N N . ASP A 1 93 ? -0.433 -3.166 18.822 1.00 78.44 93 ASP A N 1
ATOM 706 C CA . ASP A 1 93 ? -1.295 -4.337 18.883 1.00 78.44 93 ASP A CA 1
ATOM 707 C C . ASP A 1 93 ? -0.977 -5.338 17.757 1.00 78.44 93 ASP A C 1
ATOM 709 O O . ASP A 1 93 ? -1.041 -4.995 16.575 1.00 78.44 93 ASP A O 1
ATOM 713 N N . ALA A 1 94 ? -0.646 -6.582 18.116 1.00 84.56 94 ALA A N 1
ATOM 714 C CA . ALA A 1 94 ? -0.231 -7.603 17.154 1.00 84.56 94 ALA A CA 1
ATOM 715 C C . ALA A 1 94 ? -1.332 -7.981 16.149 1.00 84.56 94 ALA A C 1
ATOM 717 O O . ALA A 1 94 ? -1.021 -8.333 15.011 1.00 84.56 94 ALA A O 1
ATOM 718 N N . THR A 1 95 ? -2.603 -7.895 16.545 1.00 86.12 95 THR A N 1
ATOM 719 C CA . THR A 1 95 ? -3.741 -8.207 15.675 1.00 86.12 95 THR A CA 1
ATOM 720 C C . THR A 1 95 ? -3.925 -7.111 14.636 1.00 86.12 95 THR A C 1
ATOM 722 O O . THR A 1 95 ? -4.040 -7.411 13.451 1.00 86.12 95 THR A O 1
ATOM 725 N N . LEU A 1 96 ? -3.878 -5.839 15.050 1.00 85.00 96 LEU A N 1
ATOM 726 C CA . LEU A 1 96 ? -3.943 -4.718 14.105 1.00 85.00 96 LEU A CA 1
ATOM 727 C C . LEU A 1 96 ? -2.734 -4.687 13.175 1.00 85.00 96 LEU A C 1
ATOM 729 O O . LEU A 1 96 ? -2.892 -4.412 11.991 1.00 85.00 96 LEU A O 1
ATOM 733 N N . ARG A 1 97 ? -1.540 -5.003 13.688 1.00 86.38 97 ARG A N 1
ATOM 734 C CA . ARG A 1 97 ? -0.340 -5.119 12.857 1.00 86.38 97 ARG A CA 1
ATOM 735 C C . ARG A 1 97 ? -0.519 -6.179 11.771 1.00 86.38 97 ARG A C 1
ATOM 737 O O . ARG A 1 97 ? -0.328 -5.866 10.603 1.00 86.38 97 ARG A O 1
ATOM 744 N N . ARG A 1 98 ? -0.967 -7.386 12.135 1.00 89.12 98 ARG A N 1
ATOM 745 C CA . ARG A 1 98 ? -1.255 -8.456 11.166 1.00 89.12 98 ARG A CA 1
ATOM 746 C C . ARG A 1 98 ? -2.314 -8.034 10.147 1.00 89.12 98 ARG A C 1
ATOM 748 O O . ARG A 1 98 ? -2.174 -8.335 8.969 1.00 89.12 98 ARG A O 1
ATOM 755 N N . HIS A 1 99 ? -3.353 -7.326 10.589 1.00 90.44 99 HIS A N 1
ATOM 756 C CA . HIS A 1 99 ? -4.392 -6.801 9.700 1.00 90.44 99 HIS A CA 1
ATOM 757 C C . HIS A 1 99 ? -3.815 -5.821 8.673 1.00 90.44 99 HIS A C 1
ATOM 759 O O . HIS A 1 99 ? -4.094 -5.926 7.483 1.00 90.44 99 HIS A O 1
ATOM 765 N N . VAL A 1 100 ? -2.957 -4.898 9.114 1.00 90.12 100 VAL A N 1
ATOM 766 C CA . VAL A 1 100 ? -2.250 -3.967 8.222 1.00 90.12 100 VAL A CA 1
ATOM 767 C C . VAL A 1 100 ? -1.339 -4.718 7.254 1.00 90.12 100 VAL A C 1
ATOM 769 O O . VAL A 1 100 ? -1.405 -4.445 6.062 1.00 90.12 100 VAL A O 1
ATOM 772 N N . GLU A 1 101 ? -0.540 -5.676 7.730 1.00 88.81 101 GLU A N 1
ATOM 773 C CA . GLU A 1 101 ? 0.334 -6.512 6.890 1.00 88.81 101 GLU A CA 1
ATOM 774 C C . GLU A 1 101 ? -0.475 -7.228 5.789 1.00 88.81 101 GLU A C 1
ATOM 776 O O . GLU A 1 101 ? -0.134 -7.139 4.611 1.00 88.81 101 GLU A O 1
ATOM 781 N N . GLN A 1 102 ? -1.608 -7.846 6.141 1.00 92.12 102 GLN A N 1
ATOM 782 C CA . GLN A 1 102 ? -2.505 -8.518 5.189 1.00 92.12 102 GLN A CA 1
ATOM 783 C C . GLN A 1 102 ? -3.102 -7.558 4.151 1.00 92.12 102 GLN A C 1
ATOM 785 O O . GLN A 1 102 ? -3.181 -7.882 2.962 1.00 92.12 102 GLN A O 1
ATOM 790 N N . ARG A 1 103 ? -3.530 -6.366 4.582 1.00 94.06 103 ARG A N 1
ATOM 791 C CA . ARG A 1 103 ? -4.086 -5.356 3.673 1.00 94.06 103 ARG A CA 1
ATOM 792 C C . ARG A 1 103 ? -3.019 -4.760 2.758 1.00 94.06 103 ARG A C 1
ATOM 794 O O . ARG A 1 103 ? -3.317 -4.530 1.591 1.00 94.06 103 ARG A O 1
ATOM 801 N N . VAL A 1 104 ? -1.797 -4.544 3.246 1.00 91.94 104 VAL A N 1
ATOM 802 C CA . VAL A 1 104 ? -0.664 -4.101 2.416 1.00 91.94 104 VAL A CA 1
ATOM 803 C C . VAL A 1 104 ? -0.341 -5.145 1.352 1.00 91.94 104 VAL A C 1
ATOM 805 O O . VAL A 1 104 ? -0.194 -4.777 0.189 1.00 91.94 104 VAL A O 1
ATOM 808 N N . ASP A 1 105 ? -0.299 -6.429 1.710 1.00 92.00 105 ASP A N 1
ATOM 809 C CA . ASP A 1 105 ? -0.063 -7.489 0.728 1.00 92.00 105 ASP A CA 1
ATOM 810 C C . ASP A 1 105 ? -1.123 -7.485 -0.381 1.00 92.00 105 ASP A C 1
ATOM 812 O O . ASP A 1 105 ? -0.788 -7.413 -1.564 1.00 92.00 105 ASP A O 1
ATOM 816 N N . THR A 1 106 ? -2.400 -7.441 0.007 1.00 93.25 106 THR A N 1
ATOM 817 C CA . THR A 1 106 ? -3.521 -7.494 -0.944 1.00 93.25 106 THR A CA 1
ATOM 818 C C . THR A 1 106 ? -3.593 -6.253 -1.838 1.00 93.25 106 THR A C 1
ATOM 820 O O . THR A 1 106 ? -3.795 -6.371 -3.039 1.00 93.25 106 THR A O 1
ATOM 823 N N . VAL A 1 107 ? -3.429 -5.053 -1.274 1.00 93.31 107 VAL A N 1
ATOM 824 C CA . VAL A 1 107 ? -3.650 -3.792 -2.009 1.00 93.31 107 VAL A CA 1
ATOM 825 C C . VAL A 1 107 ? -2.404 -3.341 -2.776 1.00 93.31 107 VAL A C 1
ATOM 827 O O . VAL A 1 107 ? -2.517 -2.657 -3.791 1.00 93.31 107 VAL A O 1
ATOM 830 N N . ILE A 1 108 ? -1.206 -3.687 -2.293 1.00 92.38 108 ILE A N 1
ATOM 831 C CA . ILE A 1 108 ? 0.055 -3.159 -2.827 1.00 92.38 108 ILE A CA 1
ATOM 832 C C . ILE A 1 108 ? 0.856 -4.245 -3.535 1.00 92.38 108 ILE A C 1
ATOM 834 O O . ILE A 1 108 ? 1.168 -4.092 -4.716 1.00 92.38 108 ILE A O 1
ATOM 838 N N . TYR A 1 109 ? 1.207 -5.328 -2.836 1.00 91.69 109 TYR A N 1
ATOM 839 C CA . TYR A 1 109 ? 2.134 -6.319 -3.387 1.00 91.69 109 TYR A CA 1
ATOM 840 C C . TYR A 1 109 ? 1.502 -7.150 -4.499 1.00 91.69 109 TYR A C 1
ATOM 842 O O . TYR A 1 109 ? 2.124 -7.296 -5.544 1.00 91.69 109 TYR A O 1
ATOM 850 N N . GLN A 1 110 ? 0.244 -7.574 -4.366 1.00 93.38 110 GLN A N 1
ATOM 851 C CA . GLN A 1 110 ? -0.439 -8.287 -5.455 1.00 93.38 110 GLN A CA 1
ATOM 852 C C . GLN A 1 110 ? -0.521 -7.447 -6.737 1.00 93.38 110 GLN A C 1
ATOM 854 O O . GLN A 1 110 ? -0.281 -7.955 -7.834 1.00 93.38 110 GLN A O 1
ATOM 859 N N . ARG A 1 111 ?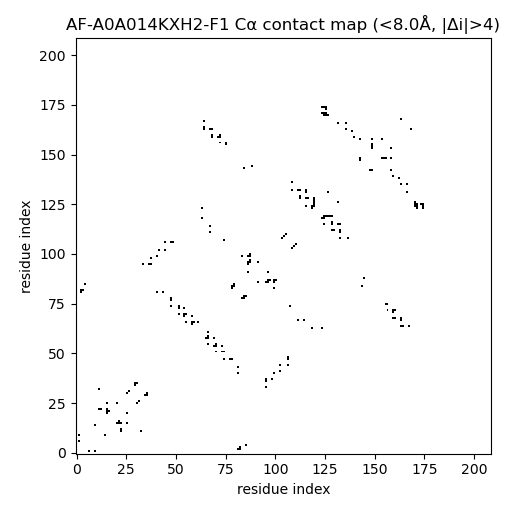 -0.775 -6.139 -6.604 1.00 92.62 111 ARG A N 1
ATOM 860 C CA . ARG A 1 111 ? -0.810 -5.221 -7.748 1.00 92.62 111 ARG A CA 1
ATOM 861 C C . ARG A 1 111 ? 0.575 -4.982 -8.354 1.00 92.62 111 ARG A C 1
ATOM 863 O O . ARG A 1 111 ? 0.702 -4.860 -9.571 1.00 92.62 111 ARG A O 1
ATOM 870 N N . LEU A 1 112 ? 1.618 -4.935 -7.527 1.00 92.00 112 LEU A N 1
ATOM 871 C CA . LEU A 1 112 ? 3.000 -4.870 -7.998 1.00 92.00 112 LEU A CA 1
ATOM 872 C C . LEU A 1 112 ? 3.396 -6.143 -8.761 1.00 92.00 112 LEU A C 1
ATOM 874 O O . LEU A 1 112 ? 4.013 -6.050 -9.821 1.00 92.00 112 LEU A O 1
ATOM 878 N N . ASP A 1 113 ? 2.993 -7.314 -8.264 1.00 94.19 113 ASP A N 1
ATOM 879 C CA . ASP A 1 113 ? 3.239 -8.599 -8.919 1.00 94.19 113 ASP A CA 1
ATOM 880 C C . ASP A 1 113 ? 2.563 -8.659 -10.293 1.00 94.19 113 ASP A C 1
ATOM 882 O O . ASP A 1 113 ? 3.152 -9.132 -11.264 1.00 94.19 113 ASP A O 1
ATOM 886 N N . GLU A 1 114 ? 1.331 -8.154 -10.403 1.00 93.31 114 GLU A N 1
ATOM 887 C CA . GLU A 1 114 ? 0.642 -7.998 -11.688 1.00 93.31 114 GLU A CA 1
ATOM 888 C C . GLU A 1 114 ? 1.418 -7.095 -12.641 1.00 93.31 114 GLU A C 1
ATOM 890 O O . GLU A 1 114 ? 1.633 -7.465 -13.796 1.00 93.31 114 GLU A O 1
ATOM 895 N N . LEU A 1 115 ? 1.902 -5.953 -12.148 1.00 91.88 115 LEU A N 1
ATOM 896 C CA . LEU A 1 115 ? 2.680 -5.020 -12.950 1.00 91.88 115 LEU A CA 1
ATOM 897 C C . LEU A 1 115 ? 3.964 -5.680 -13.477 1.00 91.88 115 LEU A C 1
ATOM 899 O O . LEU A 1 115 ? 4.251 -5.579 -14.669 1.00 91.88 115 LEU A O 1
ATOM 903 N N . PHE A 1 116 ? 4.708 -6.413 -12.641 1.00 93.56 116 PHE A N 1
ATOM 904 C CA . PHE A 1 116 ? 5.887 -7.163 -13.089 1.00 93.56 116 PHE A CA 1
ATOM 905 C C . PHE A 1 116 ? 5.536 -8.283 -14.073 1.00 93.56 116 PHE A C 1
ATOM 907 O O . PHE A 1 116 ? 6.217 -8.425 -15.091 1.00 93.56 116 PHE A O 1
ATOM 914 N N . ARG A 1 117 ? 4.462 -9.046 -13.835 1.00 94.50 117 ARG A N 1
ATOM 915 C CA . ARG A 1 117 ? 4.002 -10.088 -14.768 1.00 94.50 117 ARG A CA 1
ATOM 916 C C . ARG A 1 117 ? 3.644 -9.511 -16.135 1.00 94.50 117 ARG A C 1
ATOM 918 O O . ARG A 1 117 ? 4.022 -10.088 -17.153 1.00 94.50 117 ARG A O 1
ATOM 925 N N . ASP A 1 118 ? 2.953 -8.376 -16.176 1.00 91.75 118 ASP A N 1
ATOM 926 C CA . ASP A 1 118 ? 2.606 -7.701 -17.427 1.00 91.75 118 ASP A CA 1
ATOM 927 C C . ASP A 1 118 ? 3.846 -7.141 -18.131 1.00 91.75 118 ASP A C 1
ATOM 929 O O . ASP A 1 118 ? 4.002 -7.335 -19.337 1.00 91.75 118 ASP A O 1
ATOM 933 N N . GLY A 1 119 ? 4.770 -6.525 -17.385 1.00 90.00 119 GLY A N 1
ATOM 934 C CA . GLY A 1 119 ? 6.046 -6.047 -17.919 1.00 90.00 119 GLY A CA 1
ATOM 935 C C . GLY A 1 119 ? 6.885 -7.170 -18.534 1.00 90.00 119 GLY A C 1
ATOM 936 O O . GLY A 1 119 ? 7.442 -7.000 -19.617 1.00 90.00 119 GLY A O 1
ATOM 937 N N . HIS A 1 120 ? 6.927 -8.341 -17.896 1.00 91.06 120 HIS A N 1
ATOM 938 C CA . HIS A 1 120 ? 7.610 -9.520 -18.429 1.00 91.06 120 HIS A CA 1
ATOM 939 C C . HIS A 1 120 ? 6.928 -10.054 -19.696 1.00 91.06 120 HIS A C 1
ATOM 941 O O . HIS A 1 120 ? 7.592 -10.271 -20.708 1.00 91.06 120 HIS A O 1
ATOM 947 N N . ARG A 1 121 ? 5.592 -10.174 -19.690 1.00 91.31 121 ARG A N 1
ATOM 948 C CA . ARG A 1 121 ? 4.808 -10.631 -20.854 1.00 91.31 121 ARG A CA 1
ATOM 949 C C . ARG A 1 121 ? 4.974 -9.715 -22.072 1.00 91.31 121 ARG A C 1
ATOM 951 O O . ARG A 1 121 ? 4.916 -10.181 -23.203 1.00 91.31 121 ARG A O 1
ATOM 958 N N . GLN A 1 122 ? 5.185 -8.421 -21.837 1.00 89.12 122 GLN A N 1
ATOM 959 C CA . GLN A 1 122 ? 5.420 -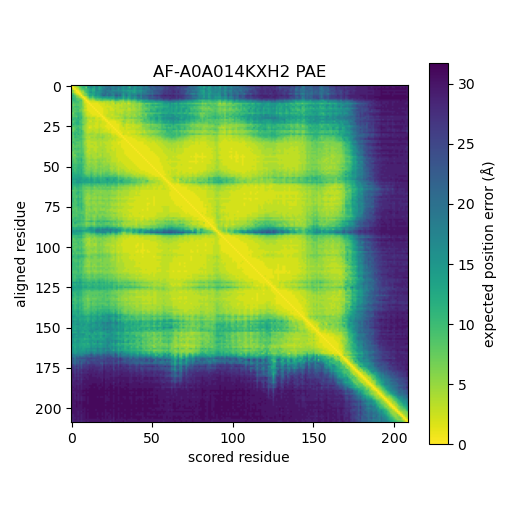7.402 -22.865 1.00 89.12 122 GLN A CA 1
ATOM 960 C C . GLN A 1 122 ? 6.899 -7.277 -23.278 1.00 89.12 122 GLN A C 1
ATOM 962 O O . GLN A 1 122 ? 7.229 -6.424 -24.099 1.00 89.12 122 GLN A O 1
ATOM 967 N N . GLY A 1 123 ? 7.802 -8.086 -22.711 1.00 88.50 123 GLY A N 1
ATOM 968 C CA . GLY A 1 123 ? 9.238 -8.046 -23.008 1.00 88.50 123 GLY A CA 1
ATOM 969 C C . GLY A 1 123 ? 9.989 -6.858 -22.393 1.00 88.50 123 GLY A C 1
ATOM 970 O O . GLY A 1 123 ? 11.162 -6.656 -22.692 1.00 88.50 123 GLY A O 1
ATOM 971 N N . ALA A 1 124 ? 9.350 -6.074 -21.519 1.00 87.81 124 ALA A N 1
ATOM 972 C CA . ALA A 1 124 ? 9.987 -4.960 -20.812 1.00 87.81 124 ALA A CA 1
ATOM 973 C C . ALA A 1 124 ? 10.903 -5.424 -19.661 1.00 87.81 124 ALA A C 1
ATOM 975 O O . ALA A 1 124 ? 11.730 -4.647 -19.181 1.00 87.81 124 ALA A O 1
ATOM 976 N N . LEU A 1 125 ? 10.751 -6.675 -19.215 1.00 86.38 125 LEU A N 1
ATOM 977 C CA . LEU A 1 125 ? 11.552 -7.307 -18.167 1.00 86.38 125 LEU A CA 1
ATOM 978 C C . LEU A 1 125 ? 12.092 -8.650 -18.650 1.00 86.38 125 LEU A C 1
ATOM 980 O O . LEU A 1 125 ? 11.318 -9.505 -19.073 1.00 86.38 125 LEU A O 1
ATOM 984 N N . SER A 1 126 ? 13.396 -8.876 -18.503 1.00 84.25 126 SER A N 1
ATOM 985 C CA . SER A 1 126 ? 14.009 -10.181 -18.801 1.00 84.25 126 SER A CA 1
ATOM 986 C C . SER A 1 126 ? 14.128 -11.100 -17.591 1.00 84.25 126 SER A C 1
ATOM 988 O O . SER A 1 126 ? 14.281 -12.305 -17.759 1.00 84.25 126 SER A O 1
ATOM 990 N N . ALA A 1 127 ? 14.066 -10.552 -16.377 1.00 86.12 127 ALA A N 1
ATOM 991 C CA . ALA A 1 127 ? 14.089 -11.350 -15.157 1.00 86.12 127 ALA A CA 1
ATOM 992 C C . ALA A 1 127 ? 12.698 -11.942 -14.852 1.00 86.12 127 ALA A C 1
ATOM 994 O O . ALA A 1 127 ? 11.693 -11.298 -15.173 1.00 86.12 127 ALA A O 1
ATOM 995 N N . PRO A 1 128 ? 12.628 -13.120 -14.201 1.00 90.81 128 PRO A N 1
ATOM 996 C CA . PRO A 1 128 ? 11.365 -13.697 -13.753 1.00 90.81 128 PRO A CA 1
ATOM 997 C C . PRO A 1 128 ? 10.614 -12.737 -12.816 1.00 90.81 128 PRO A C 1
ATOM 999 O O . PRO A 1 128 ? 11.227 -12.207 -11.879 1.00 90.81 128 PRO A O 1
ATOM 1002 N N . PRO A 1 129 ? 9.308 -12.505 -13.034 1.00 92.00 129 PRO A N 1
ATOM 1003 C CA . PRO A 1 129 ? 8.541 -11.558 -12.234 1.00 92.00 129 PRO A CA 1
ATOM 1004 C C . PRO A 1 129 ? 8.474 -11.962 -10.757 1.00 92.00 129 PRO A C 1
ATOM 1006 O O . PRO A 1 129 ? 8.545 -11.090 -9.901 1.00 92.00 129 PRO A O 1
ATOM 1009 N N . GLU A 1 130 ? 8.445 -13.259 -10.440 1.00 92.38 130 GLU A N 1
ATOM 1010 C CA . GLU A 1 130 ? 8.415 -13.765 -9.061 1.00 92.38 130 GLU A CA 1
ATOM 1011 C C . GLU A 1 130 ? 9.674 -13.361 -8.282 1.00 92.38 130 GLU A C 1
ATOM 1013 O O . GLU A 1 130 ? 9.598 -12.954 -7.124 1.00 92.38 130 GLU A O 1
ATOM 1018 N N . LEU A 1 131 ? 10.840 -13.412 -8.933 1.00 89.75 131 LEU A N 1
ATOM 1019 C CA . LEU A 1 131 ? 12.103 -12.992 -8.328 1.00 89.75 131 LEU A CA 1
ATOM 1020 C C . LEU A 1 131 ? 12.119 -11.481 -8.076 1.00 89.75 131 LEU A C 1
ATOM 1022 O O . LEU A 1 131 ? 12.561 -11.031 -7.020 1.00 89.75 131 LEU A O 1
ATOM 1026 N N . LEU A 1 132 ? 11.637 -10.693 -9.042 1.00 89.12 132 LEU A N 1
ATOM 1027 C CA . LEU A 1 132 ? 11.556 -9.239 -8.902 1.00 89.12 132 LEU A CA 1
ATOM 1028 C C . LEU A 1 132 ? 10.590 -8.835 -7.787 1.00 89.12 132 LEU A C 1
ATOM 1030 O O . LEU A 1 132 ? 10.917 -7.937 -7.010 1.00 89.12 132 LEU A O 1
ATOM 1034 N N . SER A 1 133 ? 9.448 -9.512 -7.678 1.00 91.56 133 SER A N 1
ATOM 1035 C CA . SER A 1 133 ? 8.485 -9.342 -6.592 1.00 91.56 133 SER A CA 1
ATOM 1036 C C . SER A 1 133 ? 9.114 -9.597 -5.227 1.00 91.56 133 SER A C 1
ATOM 1038 O O . SER A 1 133 ? 9.040 -8.729 -4.359 1.00 91.56 133 SER A O 1
ATOM 1040 N N . GLU A 1 134 ? 9.799 -10.730 -5.050 1.00 90.56 134 GLU A N 1
ATOM 1041 C CA . GLU A 1 134 ? 10.448 -11.082 -3.781 1.00 90.56 134 GLU A CA 1
ATOM 1042 C C . GLU A 1 134 ? 11.546 -10.084 -3.389 1.00 90.56 134 GLU A C 1
ATOM 1044 O O . GLU A 1 134 ? 11.566 -9.580 -2.263 1.00 90.56 134 GLU A O 1
ATOM 1049 N N . ILE A 1 135 ? 12.427 -9.724 -4.330 1.00 88.38 135 ILE A N 1
ATOM 1050 C CA . ILE A 1 135 ? 13.488 -8.737 -4.082 1.00 88.38 135 ILE A CA 1
ATOM 1051 C C . ILE A 1 135 ? 12.882 -7.378 -3.723 1.00 88.38 135 ILE A C 1
ATOM 1053 O O . ILE A 1 135 ? 13.315 -6.739 -2.762 1.00 88.38 135 ILE A O 1
ATOM 1057 N N . THR A 1 136 ? 11.879 -6.931 -4.482 1.00 86.44 136 THR A N 1
ATOM 1058 C CA . THR A 1 136 ? 11.263 -5.618 -4.276 1.00 86.44 136 THR A CA 1
ATOM 1059 C C . THR A 1 136 ? 10.516 -5.572 -2.948 1.00 86.44 136 THR A C 1
ATOM 1061 O O . THR A 1 136 ? 10.701 -4.621 -2.190 1.00 86.44 136 THR A O 1
ATOM 1064 N N . ARG A 1 137 ? 9.733 -6.608 -2.616 1.00 87.62 137 ARG A N 1
ATOM 1065 C CA . ARG A 1 137 ? 9.044 -6.731 -1.324 1.00 87.62 137 ARG A CA 1
ATOM 1066 C C . ARG A 1 137 ? 10.046 -6.662 -0.173 1.00 87.62 137 ARG A C 1
ATOM 1068 O O . ARG A 1 137 ? 9.920 -5.782 0.676 1.00 87.62 137 ARG A O 1
ATOM 1075 N N . GLY A 1 138 ? 11.080 -7.505 -0.188 1.00 86.44 138 GLY A N 1
ATOM 1076 C CA . GLY A 1 138 ? 12.085 -7.544 0.877 1.00 86.44 138 GLY A CA 1
ATOM 1077 C C . GLY A 1 138 ? 12.849 -6.225 1.037 1.00 86.44 138 GLY A C 1
ATOM 1078 O O . GLY A 1 138 ? 13.066 -5.759 2.159 1.00 86.44 138 GLY A O 1
ATOM 1079 N N . ALA A 1 139 ? 13.213 -5.575 -0.074 1.00 84.44 139 ALA A N 1
ATOM 1080 C CA . ALA A 1 139 ? 13.854 -4.263 -0.044 1.00 84.44 139 ALA A CA 1
ATOM 1081 C C . ALA A 1 139 ? 12.932 -3.200 0.574 1.00 84.44 139 ALA A C 1
ATOM 1083 O O . ALA A 1 139 ? 13.352 -2.467 1.469 1.00 84.44 139 ALA A O 1
ATOM 1084 N N . LEU A 1 140 ? 11.668 -3.144 0.147 1.00 80.38 140 LEU A N 1
ATOM 1085 C CA . LEU A 1 140 ? 10.684 -2.189 0.658 1.00 80.38 140 LEU A CA 1
ATOM 1086 C C . LEU A 1 140 ? 10.408 -2.388 2.152 1.00 80.38 140 LEU A C 1
ATOM 1088 O O . LEU A 1 140 ? 10.472 -1.426 2.917 1.00 80.38 140 LEU A O 1
ATOM 1092 N N . GLU A 1 141 ? 10.157 -3.622 2.587 1.00 78.81 141 GLU A N 1
ATOM 1093 C CA . GLU A 1 141 ? 9.934 -3.956 4.000 1.00 78.81 141 GLU A CA 1
ATOM 1094 C C . GLU A 1 141 ? 11.126 -3.543 4.870 1.00 78.81 141 GLU A C 1
ATOM 1096 O O . GLU A 1 141 ? 10.971 -2.927 5.936 1.00 78.81 141 GLU A O 1
ATOM 1101 N N . ARG A 1 142 ? 12.346 -3.832 4.399 1.00 81.81 142 ARG A N 1
ATOM 1102 C CA . ARG A 1 142 ? 13.562 -3.482 5.131 1.00 81.81 142 ARG A CA 1
ATOM 1103 C C . ARG A 1 142 ? 13.776 -1.976 5.194 1.00 81.81 142 ARG A C 1
ATOM 1105 O O . ARG A 1 142 ? 14.167 -1.476 6.247 1.00 81.81 142 ARG A O 1
ATOM 1112 N N . LEU A 1 143 ? 13.515 -1.252 4.108 1.00 77.44 143 LEU A N 1
ATOM 1113 C CA . LEU A 1 143 ? 13.681 0.199 4.049 1.00 77.44 143 LEU A CA 1
ATOM 1114 C C . LEU A 1 143 ? 12.714 0.920 4.982 1.00 77.44 143 LEU A C 1
ATOM 1116 O O . LEU A 1 143 ? 13.152 1.777 5.750 1.00 77.44 143 LEU A O 1
ATOM 1120 N N . LEU A 1 144 ? 11.442 0.511 4.988 1.00 68.94 144 LEU A N 1
ATOM 1121 C CA . LEU A 1 144 ? 10.398 1.083 5.846 1.00 68.94 144 LEU A CA 1
ATOM 1122 C C . LEU A 1 144 ? 10.674 0.888 7.345 1.00 68.94 144 LEU A C 1
ATOM 1124 O O . LEU A 1 144 ? 10.171 1.648 8.169 1.00 68.94 144 LEU A O 1
ATOM 1128 N N . THR A 1 145 ? 11.486 -0.107 7.704 1.00 71.81 145 THR A N 1
ATOM 1129 C CA . THR A 1 145 ? 11.883 -0.410 9.091 1.00 71.81 145 THR A CA 1
ATOM 1130 C C . THR A 1 145 ? 13.295 0.069 9.445 1.00 71.81 145 THR A C 1
ATOM 1132 O O . THR A 1 145 ? 13.734 -0.078 10.589 1.00 71.81 145 THR A O 1
ATOM 1135 N N . SER A 1 146 ? 14.046 0.609 8.482 1.00 75.31 146 SER A N 1
ATOM 1136 C CA . SER A 1 146 ? 15.449 0.993 8.665 1.00 75.31 146 SER A CA 1
ATOM 1137 C C . SER A 1 146 ? 15.618 2.426 9.181 1.00 75.31 146 SER A C 1
ATOM 1139 O O . SER A 1 146 ? 14.720 3.257 9.084 1.00 75.31 146 SER A O 1
ATOM 1141 N N . ARG A 1 147 ? 16.814 2.731 9.701 1.00 74.75 147 ARG A N 1
ATOM 1142 C CA . ARG A 1 147 ? 17.244 4.109 10.014 1.00 74.75 147 ARG A CA 1
ATOM 1143 C C . ARG A 1 147 ? 17.873 4.825 8.816 1.00 74.75 147 ARG A C 1
ATOM 1145 O O . ARG A 1 147 ? 18.154 6.015 8.904 1.00 74.75 147 ARG A O 1
ATOM 1152 N N . LEU A 1 148 ? 18.021 4.114 7.698 1.00 73.50 148 LEU A N 1
ATOM 1153 C CA . LEU A 1 148 ? 18.698 4.567 6.490 1.00 73.50 148 LEU A CA 1
ATOM 1154 C C . LEU A 1 148 ? 18.190 5.917 5.943 1.00 73.50 148 LEU A C 1
ATOM 1156 O O . LEU A 1 148 ? 19.037 6.723 5.568 1.00 73.50 148 LEU A O 1
ATOM 1160 N N . PRO A 1 149 ? 16.872 6.233 5.935 1.00 71.69 149 PRO A N 1
ATOM 1161 C CA . PRO A 1 149 ? 16.421 7.549 5.474 1.00 71.69 149 PRO A CA 1
ATOM 1162 C C . PRO A 1 149 ? 17.050 8.702 6.262 1.00 71.69 149 PRO A C 1
ATOM 1164 O O . PRO A 1 149 ? 17.461 9.698 5.678 1.00 71.69 149 PRO A O 1
ATOM 1167 N N . GLY A 1 150 ? 17.159 8.546 7.586 1.00 72.56 150 GLY A N 1
ATOM 1168 C CA . GLY A 1 150 ? 17.748 9.559 8.460 1.00 72.56 150 GLY A CA 1
ATOM 1169 C C . GLY A 1 150 ? 19.273 9.615 8.396 1.00 72.56 150 GLY A C 1
ATOM 1170 O O . GLY A 1 150 ? 19.846 10.637 8.738 1.00 72.56 150 GLY A O 1
ATOM 1171 N N . GLU A 1 151 ? 19.933 8.540 7.964 1.00 82.81 151 GLU A N 1
ATOM 1172 C CA . GLU A 1 151 ? 21.391 8.511 7.772 1.00 82.81 151 GLU A CA 1
ATOM 1173 C C . GLU A 1 151 ? 21.817 9.157 6.448 1.00 82.81 151 GLU A C 1
ATOM 1175 O O . GLU A 1 151 ? 22.926 9.674 6.346 1.00 82.81 151 GLU A O 1
ATOM 1180 N N . LEU A 1 152 ? 20.942 9.126 5.439 1.00 79.00 152 LEU A N 1
ATOM 1181 C CA . LEU A 1 152 ? 21.198 9.680 4.109 1.00 79.00 152 LEU A CA 1
ATOM 1182 C C . LEU A 1 152 ? 20.623 11.091 3.910 1.00 79.00 152 LEU A C 1
ATOM 1184 O O . LEU A 1 152 ? 20.788 11.648 2.829 1.00 79.00 152 LEU A O 1
ATOM 1188 N N . ASP A 1 153 ? 19.927 11.653 4.904 1.00 80.50 153 ASP A N 1
ATOM 1189 C CA . ASP A 1 153 ? 19.103 12.866 4.760 1.00 80.50 153 ASP A CA 1
ATOM 1190 C C . ASP A 1 153 ? 18.116 12.775 3.576 1.00 80.50 153 ASP A C 1
ATOM 1192 O O . ASP A 1 153 ? 17.818 13.754 2.889 1.00 80.50 153 ASP A O 1
ATOM 1196 N N . TRP A 1 154 ? 17.604 11.569 3.311 1.00 79.88 154 TRP A N 1
ATOM 1197 C CA . TRP A 1 154 ? 16.715 11.281 2.186 1.00 79.88 154 TRP A CA 1
ATOM 1198 C C . TRP A 1 154 ? 15.266 11.169 2.629 1.00 79.88 154 TRP A C 1
ATOM 1200 O O . TRP A 1 154 ? 14.942 10.633 3.694 1.00 79.88 154 TRP A O 1
ATOM 1210 N N . THR A 1 155 ? 14.354 11.609 1.763 1.00 75.69 155 THR A N 1
ATOM 1211 C CA . THR A 1 155 ? 12.935 11.328 1.972 1.00 75.69 155 THR A CA 1
ATOM 1212 C C . THR A 1 155 ? 12.632 9.858 1.668 1.00 75.69 155 THR A C 1
ATOM 1214 O O . THR A 1 155 ? 13.355 9.179 0.934 1.00 75.69 155 THR A O 1
ATOM 1217 N N . ALA A 1 156 ? 11.507 9.349 2.179 1.00 68.88 156 ALA A N 1
ATOM 1218 C CA . ALA A 1 156 ? 11.023 8.020 1.798 1.00 68.88 156 ALA A CA 1
ATOM 1219 C C . ALA A 1 156 ? 10.827 7.896 0.273 1.00 68.88 156 ALA A C 1
ATOM 1221 O O . ALA A 1 156 ? 11.080 6.839 -0.297 1.00 68.88 156 ALA A O 1
ATOM 1222 N N . ALA A 1 157 ? 10.430 8.983 -0.399 1.00 69.50 157 ALA A N 1
ATOM 1223 C CA . ALA A 1 157 ? 10.277 9.009 -1.850 1.00 69.50 157 ALA A CA 1
ATOM 1224 C C . ALA A 1 157 ? 11.622 8.876 -2.586 1.00 69.50 157 ALA A C 1
ATOM 1226 O O . ALA A 1 157 ? 11.678 8.208 -3.618 1.00 69.50 157 ALA A O 1
ATOM 1227 N N . ASP A 1 158 ? 12.698 9.459 -2.052 1.00 76.81 158 ASP A N 1
ATOM 1228 C CA . ASP A 1 158 ? 14.040 9.352 -2.638 1.00 76.81 158 ASP A CA 1
ATOM 1229 C C . ASP A 1 158 ? 14.587 7.929 -2.520 1.00 76.81 158 ASP A C 1
ATOM 1231 O O . ASP A 1 158 ? 15.091 7.37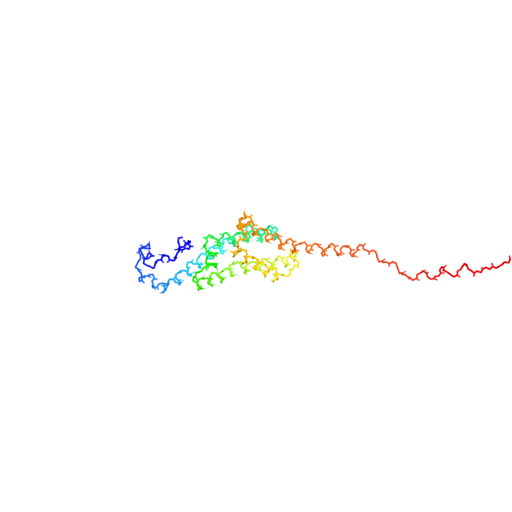7 -3.496 1.00 76.81 158 ASP A O 1
ATOM 1235 N N . LEU A 1 159 ? 14.390 7.286 -1.366 1.00 76.25 159 LEU A N 1
ATOM 1236 C CA . LEU A 1 159 ? 14.750 5.879 -1.173 1.00 76.25 159 LEU A CA 1
ATOM 1237 C C . LEU A 1 159 ? 13.962 4.941 -2.084 1.00 76.25 159 LEU A C 1
ATOM 1239 O O . LEU A 1 159 ? 14.546 4.040 -2.688 1.00 76.25 159 LEU A O 1
ATOM 1243 N N . LEU A 1 160 ? 12.648 5.149 -2.202 1.00 72.62 160 LEU A N 1
ATOM 1244 C CA . LEU A 1 160 ? 11.806 4.369 -3.109 1.00 72.62 160 LEU A CA 1
ATOM 1245 C C . LEU A 1 160 ? 12.284 4.520 -4.553 1.00 72.62 160 LEU A C 1
ATOM 1247 O O . LEU A 1 160 ? 12.455 3.519 -5.244 1.00 72.62 160 LEU A O 1
ATOM 1251 N N . ARG A 1 161 ? 12.568 5.753 -4.986 1.00 74.19 161 ARG A N 1
ATOM 1252 C CA . ARG A 1 161 ? 13.120 6.037 -6.314 1.00 74.19 161 ARG A CA 1
ATOM 1253 C C . ARG A 1 161 ? 14.441 5.303 -6.540 1.00 74.19 161 ARG A C 1
ATOM 1255 O O . ARG A 1 161 ? 14.531 4.544 -7.495 1.00 74.19 161 ARG A O 1
ATOM 1262 N N . ALA A 1 162 ? 15.411 5.454 -5.642 1.00 78.06 162 ALA A N 1
ATOM 1263 C CA . ALA A 1 162 ? 16.718 4.810 -5.768 1.00 78.06 162 ALA A CA 1
ATOM 1264 C C . ALA A 1 162 ? 16.630 3.273 -5.767 1.00 78.06 162 ALA A C 1
ATOM 1266 O O . ALA A 1 162 ? 17.366 2.606 -6.493 1.00 78.06 162 ALA A O 1
ATOM 1267 N N . THR A 1 163 ? 15.714 2.701 -4.9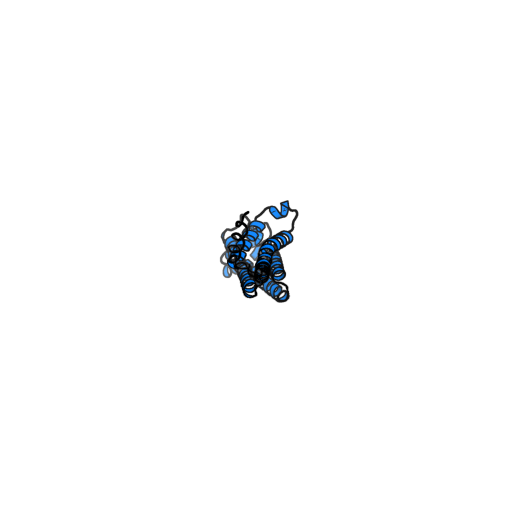82 1.00 79.00 163 THR A N 1
ATOM 1268 C CA . THR A 1 163 ? 15.483 1.248 -4.922 1.00 79.00 163 THR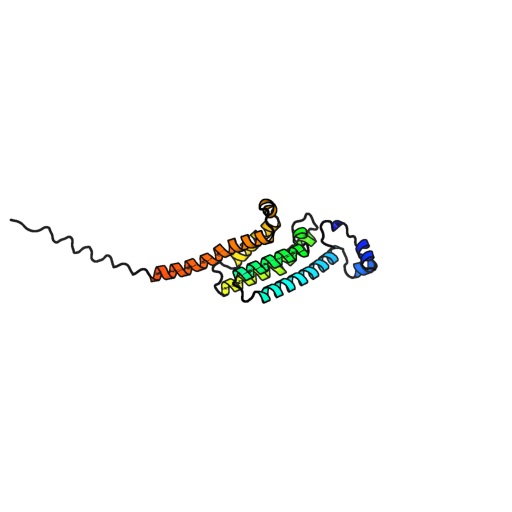 A CA 1
ATOM 1269 C C . THR A 1 163 ? 14.931 0.728 -6.238 1.00 79.00 163 THR A C 1
ATOM 1271 O O . THR A 1 163 ? 15.448 -0.243 -6.787 1.00 79.00 163 THR A O 1
ATOM 1274 N N . VAL A 1 164 ? 13.913 1.406 -6.771 1.00 74.31 164 VAL A N 1
ATOM 1275 C CA . VAL A 1 164 ? 13.324 1.079 -8.071 1.00 74.31 164 VAL A CA 1
ATOM 1276 C C . VAL A 1 164 ? 14.359 1.219 -9.171 1.00 74.31 164 VAL A C 1
ATOM 1278 O O . VAL A 1 164 ? 14.514 0.292 -9.957 1.00 74.31 164 VAL A O 1
ATOM 1281 N N . ASP A 1 165 ? 15.105 2.321 -9.193 1.00 75.69 165 ASP A N 1
ATOM 1282 C CA . ASP A 1 165 ? 16.147 2.538 -10.189 1.00 75.69 165 ASP A CA 1
ATOM 1283 C C . ASP A 1 165 ? 17.219 1.449 -10.088 1.00 75.69 165 ASP A C 1
ATOM 1285 O O . ASP A 1 165 ? 17.587 0.880 -11.100 1.00 75.69 165 ASP A O 1
ATOM 1289 N N . THR A 1 166 ? 17.653 1.046 -8.893 1.00 77.94 166 THR A N 1
ATOM 1290 C CA . THR A 1 166 ? 18.670 -0.010 -8.733 1.00 77.94 166 THR A CA 1
ATOM 1291 C C . THR A 1 166 ? 18.169 -1.381 -9.200 1.00 77.94 166 THR A C 1
ATOM 1293 O O . THR A 1 166 ? 18.853 -2.069 -9.963 1.00 77.94 166 THR A O 1
ATOM 1296 N N . ILE A 1 167 ? 16.964 -1.779 -8.775 1.00 75.62 167 ILE A N 1
ATOM 1297 C CA . ILE A 1 167 ? 16.367 -3.078 -9.124 1.00 75.62 167 ILE A CA 1
ATOM 1298 C C . ILE A 1 167 ? 16.047 -3.127 -10.622 1.00 75.62 167 ILE A C 1
ATOM 1300 O O . ILE A 1 167 ? 16.387 -4.092 -11.311 1.00 75.62 167 ILE A O 1
ATOM 1304 N N . LEU A 1 168 ? 15.423 -2.071 -11.150 1.00 69.50 168 LEU A N 1
ATOM 1305 C CA . LEU A 1 168 ? 15.008 -2.015 -12.545 1.00 69.50 168 LEU A CA 1
ATOM 1306 C C . LEU A 1 168 ? 16.162 -1.714 -13.496 1.00 69.50 168 LEU A C 1
ATOM 1308 O O . LEU A 1 168 ? 16.138 -2.221 -14.608 1.00 69.50 168 LEU A O 1
ATOM 1312 N N . TYR A 1 169 ? 17.200 -0.975 -13.107 1.00 67.75 169 TYR A N 1
ATOM 1313 C CA . TYR A 1 169 ? 18.375 -0.767 -13.961 1.00 67.75 169 TYR A CA 1
ATOM 1314 C C . TYR A 1 169 ? 19.093 -2.096 -14.226 1.00 67.75 169 TYR A C 1
ATOM 1316 O O . TYR A 1 169 ? 19.363 -2.424 -15.382 1.00 67.75 169 TYR A O 1
ATOM 1324 N N . GLY A 1 170 ? 19.290 -2.924 -13.191 1.00 61.66 170 GLY A N 1
ATOM 1325 C CA . GLY A 1 170 ? 19.818 -4.285 -13.344 1.00 61.66 170 GLY A CA 1
ATOM 1326 C C . GLY A 1 170 ? 18.917 -5.195 -14.191 1.00 61.66 170 GLY A C 1
ATOM 1327 O O . GLY A 1 170 ? 19.411 -5.914 -15.061 1.00 61.66 170 GLY A O 1
ATOM 1328 N N . ALA A 1 171 ? 17.596 -5.122 -13.995 1.00 57.94 171 ALA A N 1
ATOM 1329 C CA . ALA A 1 171 ? 16.620 -5.957 -14.702 1.00 57.94 171 ALA A CA 1
ATOM 1330 C C . ALA A 1 171 ? 16.373 -5.538 -16.168 1.00 57.94 171 ALA A C 1
ATOM 1332 O O . ALA A 1 171 ? 16.147 -6.394 -17.023 1.00 57.94 171 ALA A O 1
ATOM 1333 N N . ILE A 1 172 ? 16.440 -4.237 -16.473 1.00 56.91 172 ILE A N 1
ATOM 1334 C CA . ILE A 1 172 ? 16.219 -3.665 -17.812 1.00 56.91 172 ILE A CA 1
ATOM 1335 C C . ILE A 1 172 ? 17.500 -3.735 -18.654 1.00 56.91 172 ILE A C 1
ATOM 1337 O O . ILE A 1 172 ? 17.432 -3.963 -19.858 1.00 56.91 172 ILE A O 1
ATOM 1341 N N . HIS A 1 173 ? 18.688 -3.559 -18.062 1.00 52.44 173 HIS A N 1
ATOM 1342 C CA . HIS A 1 173 ? 19.950 -3.607 -18.820 1.00 52.44 173 HIS A CA 1
ATOM 1343 C C . HIS A 1 173 ? 20.458 -5.040 -19.056 1.00 52.44 173 HIS A C 1
ATOM 1345 O O . HIS A 1 173 ? 21.227 -5.269 -19.991 1.00 52.44 173 HIS A O 1
ATOM 1351 N N . ALA A 1 174 ? 19.989 -6.030 -18.288 1.00 50.81 174 ALA A N 1
ATOM 1352 C CA . ALA A 1 174 ? 20.156 -7.442 -18.644 1.00 50.81 174 ALA A CA 1
ATOM 1353 C C . ALA A 1 174 ? 19.426 -7.800 -19.956 1.00 50.81 174 ALA A C 1
ATOM 1355 O O . ALA A 1 174 ? 19.950 -8.581 -20.745 1.00 50.81 174 ALA A O 1
ATOM 1356 N N . ALA A 1 175 ? 18.277 -7.168 -20.229 1.00 47.28 175 ALA A N 1
ATOM 1357 C CA . ALA A 1 175 ? 17.493 -7.384 -21.447 1.00 47.28 175 ALA A CA 1
ATOM 1358 C C . ALA A 1 175 ? 18.212 -6.939 -22.727 1.00 47.28 175 ALA A C 1
ATOM 1360 O O . ALA A 1 175 ? 18.130 -7.604 -23.756 1.00 47.28 175 ALA A O 1
ATOM 1361 N N . ARG A 1 176 ? 18.946 -5.818 -22.662 1.00 48.50 176 ARG A N 1
ATOM 1362 C CA . ARG A 1 176 ? 19.675 -5.271 -23.820 1.00 48.50 176 ARG A CA 1
ATOM 1363 C C . ARG A 1 176 ? 20.928 -6.079 -24.154 1.00 48.50 176 ARG A C 1
ATOM 1365 O O . ARG A 1 176 ? 21.186 -6.304 -25.327 1.00 48.50 176 ARG A O 1
ATOM 1372 N N . ARG A 1 177 ? 21.631 -6.614 -23.147 1.00 47.97 177 ARG A N 1
ATOM 1373 C CA . ARG A 1 177 ? 22.798 -7.485 -23.379 1.00 47.97 177 ARG A CA 1
ATOM 1374 C C . ARG A 1 177 ? 22.458 -8.749 -24.172 1.00 47.97 177 ARG A C 1
ATOM 1376 O O . ARG A 1 177 ? 23.245 -9.138 -25.019 1.00 47.97 177 ARG A O 1
ATOM 1383 N N . GLY A 1 178 ? 21.278 -9.340 -23.969 1.00 48.22 178 GLY A N 1
ATOM 1384 C CA . GLY A 1 178 ? 20.843 -10.496 -24.764 1.00 48.22 178 GLY A CA 1
ATOM 1385 C C . GLY A 1 178 ? 20.591 -10.174 -26.245 1.00 48.22 178 GLY A C 1
ATOM 1386 O O . GLY A 1 178 ? 20.867 -11.005 -27.102 1.00 48.22 178 GLY A O 1
ATOM 1387 N N . ALA A 1 179 ? 20.108 -8.967 -26.558 1.00 49.94 179 ALA A N 1
ATOM 1388 C CA . ALA A 1 179 ? 19.887 -8.527 -27.939 1.00 49.94 179 ALA A CA 1
ATOM 1389 C C . ALA A 1 179 ? 21.197 -8.142 -28.652 1.00 49.94 179 ALA A C 1
ATOM 1391 O O . ALA A 1 179 ? 21.339 -8.388 -29.852 1.00 49.94 179 ALA A O 1
ATOM 1392 N N . ASP A 1 180 ? 22.152 -7.580 -27.910 1.00 48.59 180 ASP A N 1
ATOM 1393 C CA . ASP A 1 180 ? 23.470 -7.211 -28.430 1.00 48.59 180 ASP A CA 1
ATOM 1394 C C . ASP A 1 180 ? 24.368 -8.455 -28.625 1.00 48.59 180 ASP A C 1
ATOM 1396 O O . ASP A 1 180 ? 25.080 -8.539 -29.625 1.00 48.59 180 ASP A O 1
ATOM 1400 N N . ASP A 1 181 ? 24.277 -9.469 -27.751 1.00 49.66 181 ASP A N 1
ATOM 1401 C CA . ASP A 1 181 ? 25.012 -10.742 -27.882 1.00 49.66 181 ASP A CA 1
ATOM 1402 C C . ASP A 1 181 ? 24.522 -11.598 -29.071 1.00 49.66 181 ASP A C 1
ATOM 1404 O O . ASP A 1 181 ? 25.323 -12.274 -29.724 1.00 49.66 181 ASP A O 1
ATOM 1408 N N . GLU A 1 182 ? 23.226 -11.550 -29.405 1.00 47.22 182 GLU A N 1
ATOM 1409 C CA . GLU A 1 182 ? 22.664 -12.214 -30.594 1.00 47.22 182 GLU A CA 1
ATOM 1410 C C . GLU A 1 182 ? 23.175 -11.549 -31.891 1.00 47.22 182 GLU A C 1
ATOM 1412 O O . GLU A 1 182 ? 23.547 -12.230 -32.848 1.00 47.22 182 GLU A O 1
ATOM 1417 N N . GLN A 1 183 ? 23.281 -10.214 -31.912 1.00 45.53 183 GLN A N 1
ATOM 1418 C CA . GLN A 1 183 ? 23.846 -9.463 -33.042 1.00 45.53 183 GLN A CA 1
ATOM 1419 C C . GLN A 1 183 ? 25.362 -9.662 -33.174 1.00 45.53 183 GLN A C 1
ATOM 1421 O O . GLN A 1 183 ? 25.870 -9.753 -34.292 1.00 45.53 183 GLN A O 1
ATOM 1426 N N . LEU A 1 184 ? 26.080 -9.804 -32.055 1.00 44.91 184 LEU A N 1
ATOM 1427 C CA . LEU A 1 184 ? 27.510 -10.117 -32.051 1.00 44.91 184 LEU A CA 1
ATOM 1428 C C . LEU A 1 184 ? 27.787 -11.533 -32.589 1.00 44.91 184 LEU A C 1
ATOM 1430 O O . LEU A 1 184 ? 28.767 -11.737 -33.301 1.00 44.91 184 LEU A O 1
ATOM 1434 N N . ARG A 1 185 ? 26.901 -12.501 -32.308 1.00 47.09 185 ARG A N 1
ATOM 1435 C CA . ARG A 1 185 ? 26.982 -13.877 -32.834 1.00 47.09 185 ARG A CA 1
ATOM 1436 C C . ARG A 1 185 ? 26.699 -13.979 -34.330 1.00 47.09 185 ARG A C 1
ATOM 1438 O O . ARG A 1 185 ? 27.351 -14.764 -35.006 1.00 47.09 185 ARG A O 1
ATOM 1445 N N . VAL A 1 186 ? 25.765 -13.184 -34.851 1.00 53.22 186 VAL A N 1
ATOM 1446 C CA . VAL A 1 186 ? 25.453 -13.136 -36.294 1.00 53.22 186 VAL A CA 1
ATOM 1447 C C . VAL A 1 186 ? 26.541 -12.396 -37.092 1.00 53.22 186 VAL A C 1
ATOM 1449 O O . VAL A 1 186 ? 26.705 -12.643 -38.284 1.00 53.22 186 VAL A O 1
ATOM 1452 N N . ALA A 1 187 ? 27.317 -11.519 -36.446 1.00 48.44 187 ALA A N 1
ATOM 1453 C CA . ALA A 1 187 ? 28.374 -10.730 -37.082 1.00 48.44 187 ALA A CA 1
ATOM 1454 C C . ALA A 1 187 ? 29.761 -11.404 -37.113 1.00 48.44 187 ALA A C 1
ATOM 1456 O O . ALA A 1 187 ? 30.678 -10.860 -37.732 1.00 48.44 187 ALA A O 1
ATOM 1457 N N . MET A 1 188 ? 29.946 -12.567 -36.477 1.00 40.47 188 MET A N 1
ATOM 1458 C CA . MET A 1 188 ? 31.189 -13.331 -36.606 1.00 40.47 188 MET A CA 1
ATOM 1459 C C . MET A 1 188 ? 31.141 -14.204 -37.869 1.00 40.47 188 MET A C 1
ATOM 1461 O O . MET A 1 188 ? 30.326 -15.126 -37.925 1.00 40.47 188 MET A O 1
ATOM 1465 N N . PRO A 1 189 ? 31.994 -13.969 -38.887 1.00 44.62 189 PRO A N 1
ATOM 1466 C CA . PRO A 1 189 ? 32.111 -14.909 -39.992 1.00 44.62 189 PRO A CA 1
ATOM 1467 C C . PRO A 1 189 ? 32.646 -16.239 -39.449 1.00 44.62 189 PRO A C 1
ATOM 1469 O O . PRO A 1 189 ? 33.555 -16.250 -38.616 1.00 44.62 189 PRO A O 1
ATOM 1472 N N . ALA A 1 190 ? 32.063 -17.350 -39.908 1.00 53.47 190 ALA A N 1
ATOM 1473 C CA . ALA A 1 190 ? 32.562 -18.688 -39.618 1.00 53.47 190 ALA A CA 1
ATOM 1474 C C . ALA A 1 190 ? 34.071 -18.736 -39.909 1.00 53.47 190 ALA A C 1
ATOM 1476 O O . ALA A 1 190 ? 34.511 -18.317 -40.983 1.00 53.47 190 ALA A O 1
ATOM 1477 N N . ALA A 1 191 ? 34.851 -19.173 -38.919 1.00 46.69 191 ALA A N 1
ATOM 1478 C CA . ALA A 1 191 ? 36.289 -19.341 -39.064 1.00 46.69 191 ALA A CA 1
ATOM 1479 C C . ALA A 1 191 ? 36.578 -20.282 -40.249 1.00 46.69 191 ALA A C 1
ATOM 1481 O O . ALA A 1 191 ? 35.829 -21.243 -40.436 1.00 46.69 191 ALA A O 1
ATOM 1482 N N . PRO A 1 192 ? 37.613 -20.015 -41.062 1.00 44.28 192 PRO A N 1
ATOM 1483 C CA . PRO A 1 192 ? 37.968 -20.915 -42.146 1.00 44.28 192 PRO A CA 1
ATOM 1484 C C . PRO A 1 192 ? 38.484 -22.234 -41.561 1.00 44.28 192 PRO A C 1
ATOM 1486 O O . PRO A 1 192 ? 39.258 -22.224 -40.603 1.00 44.28 192 PRO A O 1
ATOM 1489 N N . ASP A 1 193 ? 38.030 -23.347 -42.137 1.00 43.94 193 ASP A N 1
ATOM 1490 C CA . ASP A 1 193 ? 38.431 -24.703 -41.770 1.00 43.94 193 ASP A CA 1
ATOM 1491 C C . ASP A 1 193 ? 39.965 -24.842 -41.782 1.00 43.94 193 ASP A C 1
ATOM 1493 O O . ASP A 1 193 ? 40.625 -24.635 -42.803 1.00 43.94 193 ASP A O 1
ATOM 1497 N N . GLU A 1 194 ? 40.544 -25.202 -40.633 1.00 43.25 194 GLU A N 1
ATOM 1498 C CA . GLU A 1 194 ? 41.983 -25.434 -40.434 1.00 43.25 194 GLU A CA 1
ATOM 1499 C C . GLU A 1 194 ? 42.463 -26.763 -41.061 1.00 43.25 194 GLU A C 1
ATOM 1501 O O . GLU A 1 194 ? 43.203 -27.522 -40.437 1.00 43.25 194 GLU A O 1
ATOM 1506 N N . GLU A 1 195 ? 42.065 -27.075 -42.299 1.00 44.19 195 GLU A N 1
ATOM 1507 C CA . GLU A 1 195 ? 42.442 -28.336 -42.966 1.00 44.19 195 GLU A CA 1
ATOM 1508 C C . GLU A 1 195 ? 43.406 -28.171 -44.159 1.00 44.19 195 GLU A C 1
ATOM 1510 O O . GLU A 1 195 ? 43.792 -29.157 -44.782 1.00 44.19 195 GLU A O 1
ATOM 1515 N N . GLU A 1 196 ? 43.894 -26.956 -44.452 1.00 42.69 196 GLU A N 1
ATOM 1516 C CA . GLU A 1 196 ? 44.795 -26.713 -45.602 1.00 42.69 196 GLU A CA 1
ATOM 1517 C C . GLU A 1 196 ? 46.255 -26.348 -45.255 1.00 42.69 196 GLU A C 1
ATOM 1519 O O . GLU A 1 196 ? 47.069 -26.103 -46.146 1.00 42.69 196 GLU A O 1
ATOM 1524 N N . ALA A 1 197 ? 46.653 -26.377 -43.978 1.00 40.31 197 ALA A N 1
ATOM 1525 C CA . ALA A 1 197 ? 48.008 -25.981 -43.563 1.00 40.31 197 ALA A CA 1
ATOM 1526 C C . ALA A 1 197 ? 49.074 -27.104 -43.596 1.00 40.31 197 ALA A C 1
ATOM 1528 O O . ALA A 1 197 ? 50.233 -26.849 -43.268 1.00 40.31 197 ALA A O 1
ATOM 1529 N N . VAL A 1 198 ? 48.742 -28.338 -44.002 1.00 45.78 198 VAL A N 1
ATOM 1530 C CA . VAL A 1 198 ? 49.689 -29.480 -43.937 1.00 45.78 198 VAL A CA 1
ATOM 1531 C C . VAL A 1 198 ? 50.390 -29.787 -45.274 1.00 45.78 198 VAL A C 1
ATOM 1533 O O . VAL A 1 198 ? 51.385 -30.508 -45.296 1.00 45.78 198 VAL A O 1
ATOM 1536 N N . THR A 1 199 ? 49.982 -29.184 -46.395 1.00 45.00 199 THR A N 1
ATOM 1537 C CA . THR A 1 199 ? 50.556 -29.537 -47.717 1.00 45.00 199 THR A CA 1
ATOM 1538 C C . THR A 1 199 ? 51.748 -28.662 -48.141 1.00 45.00 199 THR A C 1
ATOM 1540 O O . THR A 1 199 ? 52.459 -29.003 -49.083 1.00 45.00 199 THR A O 1
ATOM 1543 N N . ALA A 1 200 ? 52.036 -27.560 -47.441 1.00 45.69 200 ALA A N 1
ATOM 1544 C CA . ALA A 1 200 ? 53.084 -26.618 -47.858 1.00 45.69 200 ALA A CA 1
ATOM 1545 C C . ALA A 1 200 ? 54.484 -26.877 -47.259 1.00 45.69 200 ALA A C 1
ATOM 1547 O O . ALA A 1 200 ? 55.451 -26.288 -47.730 1.00 45.69 200 ALA A O 1
ATOM 1548 N N . CYS A 1 201 ? 54.635 -27.764 -46.265 1.00 40.22 201 CYS A N 1
ATOM 1549 C CA . CYS A 1 201 ? 55.907 -27.918 -45.533 1.00 40.22 201 CYS A CA 1
ATOM 1550 C C . CYS A 1 201 ? 56.819 -29.070 -46.022 1.00 40.22 201 CYS A C 1
ATOM 1552 O O . CYS A 1 201 ? 57.868 -29.314 -45.439 1.00 40.22 201 CYS A O 1
ATOM 1554 N N . THR A 1 202 ? 56.469 -29.799 -47.089 1.00 47.72 202 THR A N 1
ATOM 1555 C CA . THR A 1 202 ? 57.261 -30.962 -47.569 1.00 47.72 202 THR A CA 1
ATOM 1556 C C . THR A 1 202 ? 57.961 -30.764 -48.916 1.00 47.72 202 THR A C 1
ATOM 1558 O O . THR A 1 202 ? 58.372 -31.738 -49.543 1.00 47.72 202 THR A O 1
ATOM 1561 N N . ARG A 1 203 ? 58.153 -29.523 -49.384 1.00 46.34 203 ARG A N 1
ATOM 1562 C CA . ARG A 1 203 ? 58.758 -29.278 -50.706 1.00 46.34 203 ARG A CA 1
ATOM 1563 C C . ARG A 1 203 ? 59.913 -28.277 -50.732 1.00 46.34 203 ARG A C 1
ATOM 1565 O O . ARG A 1 203 ? 60.070 -27.587 -51.725 1.00 46.34 203 ARG A O 1
ATOM 1572 N N . GLU A 1 204 ? 60.753 -28.243 -49.700 1.00 45.19 204 GLU A N 1
ATOM 1573 C CA . GLU A 1 204 ? 62.046 -27.531 -49.748 1.00 45.19 204 GLU A CA 1
ATOM 1574 C C . GLU A 1 204 ? 63.188 -28.317 -49.073 1.00 45.19 204 GLU A C 1
ATOM 1576 O O . GLU A 1 204 ? 64.047 -27.740 -48.430 1.00 45.19 204 GLU A O 1
ATOM 1581 N N . GLU A 1 205 ? 63.258 -29.642 -49.240 1.00 50.31 205 GLU A N 1
ATOM 1582 C CA . GLU A 1 205 ? 64.509 -30.391 -49.002 1.00 50.31 205 GLU A CA 1
ATOM 1583 C C . GLU A 1 205 ? 64.664 -31.525 -50.024 1.00 50.31 205 GLU A C 1
ATOM 1585 O O . GLU A 1 205 ? 64.278 -32.665 -49.783 1.00 50.31 205 GLU A O 1
ATOM 1590 N N . SER A 1 206 ? 65.171 -31.194 -51.216 1.00 44.59 206 SER A N 1
ATOM 1591 C CA . SER A 1 206 ? 65.772 -32.086 -52.233 1.00 44.59 206 SER A CA 1
ATOM 1592 C C . SER A 1 206 ? 66.130 -31.190 -53.429 1.00 44.59 206 SER A C 1
ATOM 1594 O O . SER A 1 206 ? 65.232 -30.666 -54.072 1.00 44.59 206 SER A O 1
ATOM 1596 N N . SER A 1 207 ? 67.385 -30.919 -53.791 1.00 40.16 207 SER A N 1
A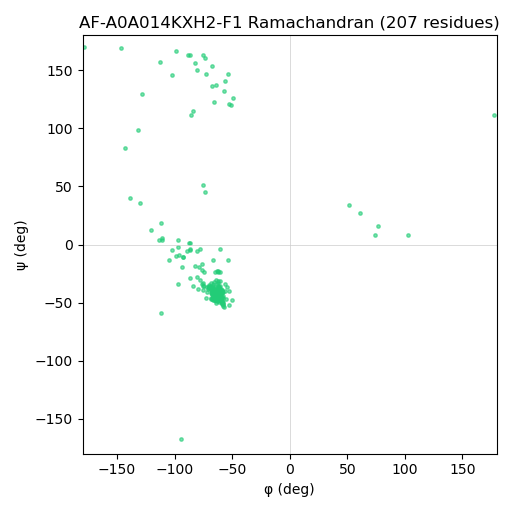TOM 1597 C CA . SER A 1 207 ? 68.362 -31.900 -54.272 1.00 40.16 207 SER A CA 1
ATOM 1598 C C . SER A 1 207 ? 69.741 -31.249 -54.567 1.00 40.16 207 SER A C 1
ATOM 1600 O O . SER A 1 207 ? 69.843 -30.022 -54.573 1.00 40.16 207 SER A O 1
ATOM 1602 N N . PRO A 1 208 ? 70.786 -32.066 -54.818 1.00 56.03 208 PRO A N 1
ATOM 1603 C CA . PRO A 1 208 ? 72.210 -31.721 -54.747 1.00 56.03 208 PRO A CA 1
ATOM 1604 C C . PRO A 1 208 ? 72.840 -31.399 -56.115 1.00 56.03 208 PRO A C 1
ATOM 1606 O O . PRO A 1 208 ? 72.273 -31.741 -57.152 1.00 56.03 208 PRO A O 1
ATOM 1609 N N . THR A 1 209 ? 74.046 -30.816 -56.124 1.00 48.91 209 THR A N 1
ATOM 1610 C CA . THR A 1 209 ? 75.325 -31.382 -56.638 1.00 48.91 209 THR A CA 1
ATOM 1611 C C . THR A 1 209 ? 76.399 -30.296 -56.612 1.00 48.91 209 THR A C 1
ATOM 1613 O O . THR A 1 209 ? 76.121 -29.185 -57.110 1.00 48.91 209 THR A O 1
#

Sequence (209 aa):
MFLAPGSGRVSMDDLARELGMSKKTIYRYFPDKHSLLAAVLDRQFAAVERTLEAAAETTEAQPFHVRVQRFLIAAGTELGRIGAAQLATGRGDATLRRHVEQRVDTVIYQRLDELFRDGHRQGALSAPPELLSEITRGALERLLTSRLPGELDWTAADLLRATVDTILYGAIHAARRGADDEQLRVAMPAAPDEEEAVTACTREESSPT

Solvent-accessible surface area (backbone atoms only — not comparable to full-atom values): 12221 Å² total; per-residue (Å²): 125,78,58,49,95,72,44,91,70,71,47,69,64,55,50,16,63,74,70,76,44,57,56,68,61,51,41,74,79,26,84,44,75,62,58,44,52,50,54,52,48,51,57,49,49,59,50,44,42,54,52,52,52,54,53,47,63,80,32,65,92,46,59,70,69,57,39,55,45,51,51,53,48,50,50,54,51,46,37,56,73,67,28,45,60,56,45,62,69,45,98,57,61,68,67,61,21,50,50,47,52,54,48,45,42,63,61,47,49,52,50,49,42,49,51,36,44,52,35,33,76,71,65,64,31,67,55,62,38,69,59,53,40,52,54,50,50,53,52,50,59,49,56,78,70,46,68,58,44,76,75,66,77,41,53,72,61,53,51,52,47,54,50,45,49,54,57,44,49,59,34,44,53,54,44,52,52,59,58,52,51,55,54,53,60,72,68,52,76,80,75,80,79,91,78,74,80,76,77,76,81,80,81,86,86,85,85,89,134